Protein AF-A0A3B0ZMU3-F1 (afdb_monomer_lite)

pLDDT: mean 82.98, std 15.84, range [45.34, 98.5]

Secondary structure (DSSP, 8-state):
------------------------PPPP-HHHHHHHHHHHHHHHHHHHHHTT--PPPP--PPPS---HHHHHHHHHHHHHHHHHHIIIII---PPPPPPPPSSPPPHHHHHHHHHHHHHHHHTT-SS--------GGG--S---HHHHHHHHHHHHHHHHHHHT--S--HHHHHHHHHHHHHHHHHHHHHTT-----PPPP--TT--THHHHHHHHHHHHHHHHT--

Structure (mmCIF, N/CA/C/O backbone):
data_AF-A0A3B0ZMU3-F1
#
_entry.id   AF-A0A3B0ZMU3-F1
#
loop_
_atom_site.group_PDB
_atom_site.id
_atom_site.type_symbol
_atom_site.label_atom_id
_atom_site.label_alt_id
_atom_site.label_comp_id
_atom_site.label_asym_id
_atom_site.label_entity_id
_atom_site.label_seq_id
_atom_site.pdbx_PDB_ins_code
_atom_site.Cartn_x
_atom_site.Cartn_y
_atom_site.Cartn_z
_atom_site.occupancy
_atom_site.B_iso_or_equiv
_atom_site.auth_seq_id
_atom_site.auth_comp_id
_atom_site.auth_asym_id
_atom_site.auth_atom_id
_atom_site.pdbx_PDB_model_num
ATOM 1 N N . MET A 1 1 ? -68.776 -18.019 -34.889 1.00 45.34 1 MET A N 1
ATOM 2 C CA . MET A 1 1 ? -68.058 -16.864 -35.476 1.00 45.34 1 MET A CA 1
ATOM 3 C C . MET A 1 1 ? -67.048 -16.386 -34.436 1.00 45.34 1 MET A C 1
ATOM 5 O O . MET A 1 1 ? -67.470 -15.885 -33.412 1.00 45.34 1 MET A O 1
ATOM 9 N N . ARG A 1 2 ? -65.800 -16.877 -34.444 1.00 52.00 2 ARG A N 1
ATOM 10 C CA . ARG A 1 2 ? -64.627 -16.331 -35.166 1.00 52.00 2 ARG A CA 1
ATOM 11 C C . ARG A 1 2 ? -64.372 -14.850 -34.850 1.00 52.00 2 ARG A C 1
ATOM 13 O O . ARG A 1 2 ? -64.915 -14.021 -35.555 1.00 52.00 2 ARG A O 1
ATOM 20 N N . TYR A 1 3 ? -63.485 -14.563 -33.892 1.00 55.16 3 TYR A N 1
ATOM 21 C CA . TYR A 1 3 ? -62.467 -13.514 -34.042 1.00 55.16 3 TYR A CA 1
ATOM 22 C C . TYR A 1 3 ? -61.157 -13.961 -33.384 1.00 55.16 3 TYR A C 1
ATOM 24 O O . TYR A 1 3 ? -61.086 -14.274 -32.201 1.00 55.16 3 TYR A O 1
ATOM 32 N N . MET A 1 4 ? -60.153 -14.061 -34.248 1.00 49.84 4 MET A N 1
ATOM 33 C CA . MET A 1 4 ? -58.800 -14.560 -34.055 1.00 49.84 4 MET A CA 1
ATOM 34 C C . MET A 1 4 ? -57.911 -13.315 -33.936 1.00 49.84 4 MET A C 1
ATOM 36 O O . MET A 1 4 ? -57.689 -12.642 -34.939 1.00 49.84 4 MET A O 1
ATOM 40 N N . TYR A 1 5 ? -57.457 -12.955 -32.733 1.00 56.78 5 TYR A N 1
ATOM 41 C CA . TYR A 1 5 ? -56.493 -11.862 -32.557 1.00 56.78 5 TYR A CA 1
ATOM 42 C C . TYR A 1 5 ? -55.077 -12.430 -32.667 1.00 56.78 5 TYR A C 1
ATOM 44 O O . TYR A 1 5 ? -54.498 -12.929 -31.705 1.00 56.78 5 TYR A O 1
ATOM 52 N N . VAL A 1 6 ? -54.544 -12.385 -33.886 1.00 53.19 6 VAL A N 1
ATOM 53 C CA . VAL A 1 6 ? -53.135 -12.639 -34.193 1.00 53.19 6 VAL A CA 1
ATOM 54 C C . VAL A 1 6 ? -52.362 -11.377 -33.809 1.00 53.19 6 VAL A C 1
ATOM 56 O O . VAL A 1 6 ? -52.344 -10.396 -34.547 1.00 53.19 6 VAL A O 1
ATOM 59 N N . PHE A 1 7 ? -51.787 -11.372 -32.607 1.00 57.25 7 PHE A N 1
ATOM 60 C CA . PHE A 1 7 ? -50.925 -10.295 -32.126 1.00 57.25 7 PHE A CA 1
ATOM 61 C C . PHE A 1 7 ? -49.498 -10.549 -32.627 1.00 57.25 7 PHE A C 1
ATOM 63 O O . PHE A 1 7 ? -48.698 -11.237 -31.994 1.00 57.25 7 PHE A O 1
ATOM 70 N N . THR A 1 8 ? -49.209 -10.058 -33.829 1.00 58.84 8 THR A N 1
ATOM 71 C CA . THR A 1 8 ? -47.903 -10.165 -34.484 1.00 58.84 8 THR A CA 1
ATOM 72 C C . THR A 1 8 ? -46.889 -9.272 -33.760 1.00 58.84 8 THR A C 1
ATOM 74 O O . THR A 1 8 ? -46.849 -8.061 -33.968 1.00 58.84 8 THR A O 1
ATOM 77 N N . VAL A 1 9 ? -46.072 -9.859 -32.882 1.00 64.00 9 VAL A N 1
ATOM 78 C CA . VAL A 1 9 ? -44.965 -9.174 -32.196 1.00 64.00 9 VAL A CA 1
ATOM 79 C C . VAL A 1 9 ? -43.806 -8.992 -33.182 1.00 64.00 9 VAL A C 1
ATOM 81 O O . VAL A 1 9 ? -43.012 -9.900 -33.413 1.00 64.00 9 VAL A O 1
ATOM 84 N N . TYR A 1 10 ? -43.711 -7.803 -33.773 1.00 52.81 10 TYR A N 1
ATOM 85 C CA . TYR A 1 10 ? -42.541 -7.348 -34.527 1.00 52.81 10 TYR A CA 1
ATOM 86 C C . TYR A 1 10 ? -41.397 -7.046 -33.540 1.00 52.81 10 TYR A C 1
ATOM 88 O O . TYR A 1 10 ? -41.303 -5.946 -32.996 1.00 52.81 10 TYR A O 1
ATOM 96 N N . ILE A 1 11 ? -40.522 -8.022 -33.273 1.00 62.78 11 ILE A N 1
ATOM 97 C CA . ILE A 1 11 ? -39.251 -7.767 -32.580 1.00 62.78 11 ILE A CA 1
ATOM 98 C C . ILE A 1 11 ? -38.297 -7.126 -33.592 1.00 62.78 11 ILE A C 1
ATOM 100 O O . ILE A 1 11 ? -37.668 -7.805 -34.401 1.00 62.78 11 ILE A O 1
ATOM 104 N N . LEU A 1 12 ? -38.212 -5.795 -33.552 1.00 52.44 12 LEU A N 1
ATOM 105 C CA . LEU A 1 12 ? -37.149 -5.015 -34.183 1.00 52.44 12 LEU A CA 1
ATOM 106 C C . LEU A 1 12 ? -35.803 -5.436 -33.576 1.00 52.44 12 LEU A C 1
ATOM 108 O O . LEU A 1 12 ? -35.397 -4.957 -32.520 1.00 52.44 12 LEU A O 1
ATOM 112 N N . PHE A 1 13 ? -35.113 -6.346 -34.261 1.00 52.03 13 PHE A N 1
ATOM 113 C CA . PHE A 1 13 ? -33.695 -6.632 -34.069 1.00 52.03 13 PHE A CA 1
ATOM 114 C C . PHE A 1 13 ? -32.898 -5.414 -34.564 1.00 52.03 13 PHE A C 1
ATOM 116 O O . PHE A 1 13 ? -32.410 -5.373 -35.691 1.00 52.03 13 PHE A O 1
ATOM 123 N N . SER A 1 14 ? -32.807 -4.369 -33.740 1.00 55.12 14 SER A N 1
ATOM 124 C CA . SER A 1 14 ? -31.833 -3.306 -33.957 1.00 55.12 14 SER A CA 1
ATOM 125 C C . SER A 1 14 ? -30.449 -3.891 -33.687 1.00 55.12 14 SER A C 1
ATOM 127 O O . SER A 1 14 ? -30.060 -4.170 -32.554 1.00 55.12 14 SER A O 1
ATOM 129 N N . SER A 1 15 ? -29.700 -4.124 -34.760 1.00 54.62 15 SER A N 1
ATOM 130 C CA . SER A 1 15 ? -28.276 -4.424 -34.718 1.00 54.62 15 SER A CA 1
ATOM 131 C C . SER A 1 15 ? -27.550 -3.247 -34.066 1.00 54.62 15 SER A C 1
ATOM 133 O O . SER A 1 15 ? -27.177 -2.281 -34.735 1.00 54.62 15 SER A O 1
ATOM 135 N N . VAL A 1 16 ? -27.383 -3.299 -32.743 1.00 61.38 16 VAL A N 1
ATOM 136 C CA . VAL A 1 16 ? -26.492 -2.404 -32.008 1.00 61.38 16 VAL A CA 1
ATOM 137 C C . VAL A 1 16 ? -25.075 -2.776 -32.425 1.00 61.38 16 VAL A C 1
ATOM 139 O O . VAL A 1 16 ? -24.413 -3.598 -31.791 1.00 61.38 16 VAL A O 1
ATOM 142 N N . SER A 1 17 ? -24.621 -2.187 -33.530 1.00 56.03 17 SER A N 1
ATOM 143 C CA . SER A 1 17 ? -23.217 -2.130 -33.913 1.00 56.03 17 SER A CA 1
ATOM 144 C C . SER A 1 17 ? -22.485 -1.357 -32.825 1.00 56.03 17 SER A C 1
ATOM 146 O O . SER A 1 17 ? -22.301 -0.146 -32.907 1.00 56.03 17 SER A O 1
ATOM 148 N N . SER A 1 18 ? -22.131 -2.065 -31.753 1.00 60.41 18 SER A N 1
ATOM 149 C CA . SER A 1 18 ? -21.238 -1.586 -30.711 1.00 60.41 18 SER A CA 1
ATOM 150 C C . SER A 1 18 ? -19.870 -1.444 -31.355 1.00 60.41 18 SER A C 1
ATOM 152 O O . SER A 1 18 ? -19.078 -2.385 -31.378 1.00 60.41 18 SER A O 1
ATOM 154 N N . SER A 1 19 ? -19.612 -0.284 -31.951 1.00 56.72 19 SER A N 1
ATOM 155 C CA . SER A 1 19 ? -18.278 0.118 -32.358 1.00 56.72 19 SER A CA 1
ATOM 156 C C . SER A 1 19 ? -17.411 0.063 -31.106 1.00 56.72 19 SER A C 1
ATOM 158 O O . SER A 1 19 ? -17.512 0.906 -30.214 1.00 56.72 19 SER A O 1
ATOM 160 N N . LEU A 1 20 ? -16.599 -0.992 -31.020 1.00 55.94 20 LEU A N 1
ATOM 161 C CA . LEU A 1 20 ? -15.547 -1.173 -30.032 1.00 55.94 20 LEU A CA 1
ATOM 162 C C . LEU A 1 20 ? -14.511 -0.070 -30.261 1.00 55.94 20 LEU A C 1
ATOM 164 O O . LEU A 1 20 ? -13.463 -0.286 -30.864 1.00 55.94 20 LEU A O 1
ATOM 168 N N . LEU A 1 21 ? -14.821 1.141 -29.803 1.00 60.62 21 LEU A N 1
ATOM 169 C CA . LEU A 1 21 ? -13.828 2.168 -29.561 1.00 60.62 21 LEU A CA 1
ATOM 170 C C . LEU A 1 21 ? -12.919 1.594 -28.481 1.00 60.62 21 LEU A C 1
ATOM 172 O O . LEU A 1 21 ? -13.233 1.643 -27.291 1.00 60.62 21 LEU A O 1
ATOM 176 N N . ALA A 1 22 ? -11.818 0.982 -28.909 1.00 57.50 22 ALA A N 1
ATOM 177 C CA . ALA A 1 22 ? -10.722 0.639 -28.030 1.00 57.50 22 ALA A CA 1
ATOM 178 C C . ALA A 1 22 ? -10.283 1.948 -27.372 1.00 57.50 22 ALA A C 1
ATOM 180 O O . ALA A 1 22 ? -9.636 2.788 -27.996 1.00 57.50 22 ALA A O 1
ATOM 181 N N . ALA A 1 23 ? -10.734 2.168 -26.138 1.00 62.12 23 ALA A N 1
ATOM 182 C CA . ALA A 1 23 ? -10.399 3.352 -25.378 1.00 62.12 23 ALA A CA 1
ATOM 183 C C . ALA A 1 23 ? -8.885 3.339 -25.168 1.00 62.12 23 ALA A C 1
ATOM 185 O O . ALA A 1 23 ? -8.373 2.615 -24.313 1.00 62.12 23 ALA A O 1
ATOM 186 N N . VAL A 1 24 ? -8.165 4.114 -25.979 1.00 69.06 24 VAL A N 1
ATOM 187 C CA . VAL A 1 24 ? -6.737 4.347 -25.797 1.00 69.06 24 VAL A CA 1
ATOM 188 C C . VAL A 1 24 ? -6.598 5.101 -24.483 1.00 69.06 24 VAL A C 1
ATOM 190 O O . VAL A 1 24 ? -6.809 6.311 -24.396 1.00 69.06 24 VAL A O 1
ATOM 193 N N . THR A 1 25 ? -6.321 4.368 -23.409 1.00 78.38 25 THR A N 1
ATOM 194 C CA . THR A 1 25 ? -6.080 4.981 -22.111 1.00 78.38 25 THR A CA 1
ATOM 195 C C . THR A 1 25 ? -4.741 5.694 -22.183 1.00 78.38 25 THR A C 1
ATOM 197 O O . THR A 1 25 ? -3.717 5.038 -22.360 1.00 78.38 25 THR A O 1
ATOM 200 N N . ALA A 1 26 ? -4.752 7.021 -22.037 1.00 89.19 26 ALA A N 1
ATOM 201 C CA . ALA A 1 26 ? -3.533 7.822 -22.007 1.00 89.19 26 ALA A CA 1
ATOM 202 C C . ALA A 1 26 ? -2.513 7.223 -21.027 1.00 89.19 26 ALA A C 1
ATOM 204 O O . ALA A 1 26 ? -2.853 6.970 -19.859 1.00 89.19 26 ALA A O 1
ATOM 205 N N . GLU A 1 27 ? -1.289 7.009 -21.516 1.00 94.62 27 GLU A N 1
ATOM 206 C CA . GLU A 1 27 ? -0.202 6.441 -20.727 1.00 94.62 27 GLU A CA 1
ATOM 207 C C . GLU A 1 27 ? 0.043 7.271 -19.468 1.00 94.62 27 GLU A C 1
ATOM 209 O O . GLU A 1 27 ? 0.090 8.503 -19.487 1.00 94.62 27 GLU A O 1
ATOM 214 N N . LYS A 1 28 ? 0.157 6.577 -18.338 1.00 95.69 28 LYS A N 1
ATOM 215 C CA . LYS A 1 28 ? 0.430 7.173 -17.039 1.00 95.69 28 LYS A CA 1
ATOM 216 C C . LYS A 1 28 ? 1.923 7.342 -16.858 1.00 95.69 28 LYS A C 1
ATOM 218 O O . LYS A 1 28 ? 2.724 6.471 -17.178 1.00 95.69 28 LYS A O 1
ATOM 223 N N . THR A 1 29 ? 2.268 8.460 -16.251 1.00 96.00 29 THR A N 1
ATOM 224 C CA . THR A 1 29 ? 3.621 8.849 -15.879 1.00 96.00 29 THR A CA 1
ATOM 225 C C . THR A 1 29 ? 3.807 8.721 -14.364 1.00 96.00 29 THR A C 1
ATOM 227 O O . THR A 1 29 ? 2.825 8.668 -13.615 1.00 96.00 29 THR A O 1
ATOM 230 N N . PRO A 1 30 ? 5.047 8.729 -13.847 1.00 96.94 30 PRO A N 1
ATOM 231 C CA . PRO A 1 30 ? 5.278 8.798 -12.405 1.00 96.94 30 PRO A CA 1
ATOM 232 C C . PRO A 1 30 ? 4.642 10.033 -11.742 1.00 96.94 30 PRO A C 1
ATOM 234 O O . PRO A 1 30 ? 4.254 9.959 -10.580 1.00 96.94 30 PRO A O 1
ATOM 237 N N . ASN A 1 31 ? 4.462 11.136 -12.480 1.00 95.94 31 ASN A N 1
ATOM 238 C CA . ASN A 1 31 ? 3.713 12.311 -12.020 1.00 95.94 31 ASN A CA 1
ATOM 239 C C . ASN A 1 31 ? 2.244 11.990 -11.716 1.00 95.94 31 ASN A C 1
ATOM 241 O O . ASN A 1 31 ? 1.721 12.426 -10.690 1.00 95.94 31 ASN A O 1
ATOM 245 N N . ASP A 1 32 ? 1.588 11.204 -12.573 1.00 95.44 32 ASP A N 1
ATOM 246 C CA . ASP A 1 32 ? 0.203 10.764 -12.362 1.00 95.44 32 ASP A CA 1
ATOM 247 C C . ASP A 1 32 ? 0.075 9.904 -11.112 1.00 95.44 32 ASP A C 1
ATOM 249 O O . ASP A 1 32 ? -0.823 10.103 -10.295 1.00 95.44 32 ASP A O 1
ATOM 253 N N . VAL A 1 33 ? 1.002 8.959 -10.952 1.00 96.88 33 VAL A N 1
ATOM 254 C CA . VAL A 1 33 ? 1.031 8.086 -9.778 1.00 96.88 33 VAL A CA 1
ATOM 255 C C . VAL A 1 33 ? 1.284 8.911 -8.519 1.00 96.88 33 VAL A C 1
ATOM 257 O O . VAL A 1 33 ? 0.573 8.748 -7.533 1.00 96.88 33 VAL A O 1
ATOM 260 N N . TYR A 1 34 ? 2.249 9.833 -8.552 1.00 97.19 34 TYR A N 1
ATOM 261 C CA . TYR A 1 34 ? 2.551 10.711 -7.425 1.00 97.19 34 TYR A CA 1
ATOM 262 C C . TYR A 1 34 ? 1.337 11.553 -7.017 1.00 97.19 34 TYR A C 1
ATOM 264 O O . TYR A 1 34 ? 1.048 11.673 -5.828 1.00 97.19 34 TYR A O 1
ATOM 272 N N . PHE A 1 35 ? 0.599 12.100 -7.988 1.00 95.44 35 PHE A N 1
ATOM 273 C CA . PHE A 1 35 ? -0.642 12.831 -7.731 1.00 95.44 35 PHE A CA 1
ATOM 274 C C . PHE A 1 35 ? -1.672 11.965 -6.997 1.00 95.44 35 PHE A C 1
ATOM 276 O O . PHE A 1 35 ? -2.214 12.391 -5.978 1.00 95.44 35 PHE A O 1
ATOM 283 N N . GLU A 1 36 ? -1.898 10.733 -7.456 1.00 95.94 36 GLU A N 1
ATOM 284 C CA . GLU A 1 36 ? -2.814 9.806 -6.783 1.00 95.94 36 GLU A CA 1
ATOM 285 C C . GLU A 1 36 ? -2.351 9.450 -5.363 1.00 95.94 36 GLU A C 1
ATOM 287 O O . GLU A 1 36 ? -3.174 9.390 -4.449 1.00 95.94 36 GLU A O 1
ATOM 292 N N . VAL A 1 37 ? -1.041 9.305 -5.139 1.00 97.12 37 VAL A N 1
ATOM 293 C CA . VAL A 1 37 ? -0.478 9.087 -3.795 1.00 97.12 37 VAL A CA 1
ATOM 294 C C . VAL A 1 37 ? -0.688 10.303 -2.886 1.00 97.12 37 VAL A C 1
ATOM 296 O O . VAL A 1 37 ? -0.956 10.138 -1.699 1.00 97.12 37 VAL A O 1
ATOM 299 N N . GLN A 1 38 ? -0.631 11.531 -3.407 1.00 95.62 38 GLN A N 1
ATOM 300 C CA . GLN A 1 38 ? -0.946 12.724 -2.610 1.00 95.62 38 GLN A CA 1
ATOM 301 C C . GLN A 1 38 ? -2.422 12.771 -2.201 1.00 95.62 38 GLN A C 1
ATOM 303 O O . GLN A 1 38 ? -2.731 13.120 -1.062 1.00 95.62 38 GLN A O 1
ATOM 308 N N . LEU A 1 39 ? -3.332 12.377 -3.097 1.00 94.31 39 LEU A N 1
ATOM 309 C CA . LEU A 1 39 ? -4.754 12.267 -2.763 1.00 94.31 39 LEU A CA 1
ATOM 310 C C . LEU A 1 39 ? -4.999 11.179 -1.714 1.00 94.31 39 LEU A C 1
ATOM 312 O O . LEU A 1 39 ? -5.736 11.406 -0.759 1.00 94.31 39 LEU A O 1
ATOM 316 N N . LEU A 1 40 ? -4.320 10.039 -1.841 1.00 95.81 40 LEU A N 1
ATOM 317 C CA . LEU A 1 40 ? -4.318 8.993 -0.824 1.00 95.81 40 LEU A CA 1
ATOM 318 C C . LEU A 1 40 ? -3.820 9.506 0.539 1.00 95.81 40 LEU A C 1
ATOM 320 O O . LEU A 1 40 ? -4.440 9.233 1.565 1.00 95.81 40 LEU A O 1
ATOM 324 N N . ALA A 1 41 ? -2.724 10.267 0.563 1.00 96.44 41 ALA A N 1
ATOM 325 C CA . ALA A 1 41 ? -2.186 10.850 1.789 1.00 96.44 41 ALA A CA 1
ATOM 326 C C . ALA A 1 41 ? -3.182 11.816 2.451 1.00 96.44 41 ALA A C 1
ATOM 328 O O . ALA A 1 41 ? -3.308 11.839 3.675 1.00 96.44 41 ALA A O 1
ATOM 329 N N . ASP A 1 42 ? -3.921 12.597 1.663 1.00 94.38 42 ASP A N 1
ATOM 330 C CA . ASP A 1 42 ? -4.972 13.474 2.180 1.00 94.38 42 ASP A CA 1
ATOM 331 C C . ASP A 1 42 ? -6.150 12.699 2.778 1.00 94.38 42 ASP A C 1
ATOM 333 O O . ASP A 1 42 ? -6.616 13.053 3.867 1.00 94.38 42 ASP A O 1
ATOM 337 N N . ASP A 1 43 ? -6.592 11.628 2.115 1.00 94.25 43 ASP A N 1
ATOM 338 C CA . ASP A 1 43 ? -7.635 10.735 2.629 1.00 94.25 43 ASP A CA 1
ATOM 339 C C . ASP A 1 43 ? -7.188 10.093 3.956 1.00 94.25 43 ASP A C 1
ATOM 341 O O . ASP A 1 43 ? -7.944 10.070 4.931 1.00 94.25 43 ASP A O 1
ATOM 345 N N . LEU A 1 44 ? -5.919 9.681 4.059 1.00 95.50 44 LEU A N 1
ATOM 346 C CA . LEU A 1 44 ? -5.360 9.146 5.301 1.00 95.50 44 LEU A CA 1
ATOM 347 C C . LEU A 1 44 ? -5.266 10.203 6.406 1.00 95.50 44 LEU A C 1
ATOM 349 O O . LEU A 1 44 ? -5.576 9.922 7.563 1.00 95.50 44 LEU A O 1
ATOM 353 N N . ARG A 1 45 ? -4.886 11.445 6.085 1.00 95.25 45 ARG A N 1
ATOM 354 C CA . ARG A 1 45 ? -4.917 12.554 7.057 1.00 95.25 45 ARG A CA 1
ATOM 355 C C . ARG A 1 45 ? -6.333 12.799 7.565 1.00 95.25 45 ARG A C 1
ATOM 357 O O . ARG A 1 45 ? -6.508 13.092 8.747 1.00 95.25 45 ARG A O 1
ATOM 364 N N . ALA A 1 46 ? -7.342 12.687 6.702 1.00 93.50 46 ALA A N 1
ATOM 365 C CA . ALA A 1 46 ? -8.735 12.787 7.119 1.00 93.50 46 ALA A CA 1
ATOM 366 C C . ALA A 1 46 ? -9.112 11.648 8.079 1.00 93.50 46 ALA A C 1
ATOM 368 O O . ALA A 1 46 ? -9.697 11.924 9.129 1.00 93.50 46 ALA A O 1
ATOM 369 N N . LEU A 1 47 ? -8.705 10.410 7.781 1.00 93.12 47 LEU A N 1
ATOM 370 C CA . LEU A 1 47 ? -8.914 9.259 8.662 1.00 93.12 47 LEU A CA 1
ATOM 371 C C . LEU A 1 47 ? -8.216 9.444 10.021 1.00 93.12 47 LEU A C 1
ATOM 373 O O . LEU A 1 47 ? -8.831 9.239 11.066 1.00 93.12 47 LEU A O 1
ATOM 377 N N . ARG A 1 48 ? -6.963 9.914 10.038 1.00 94.12 48 ARG A N 1
ATOM 378 C CA . ARG A 1 48 ? -6.217 10.225 11.273 1.00 94.12 48 ARG A CA 1
ATOM 379 C C . ARG A 1 48 ? -6.944 11.250 12.137 1.00 94.12 48 ARG A C 1
ATOM 381 O O . ARG A 1 48 ? -7.071 11.057 13.342 1.00 94.12 48 ARG A O 1
ATOM 388 N N . ARG A 1 49 ? -7.487 12.312 11.529 1.00 93.31 49 ARG A N 1
ATOM 389 C CA . ARG A 1 49 ? -8.289 13.319 12.247 1.00 93.31 49 ARG A CA 1
ATOM 390 C C . ARG A 1 49 ? -9.573 12.726 12.831 1.00 93.31 49 ARG A C 1
ATOM 392 O O . ARG A 1 49 ? -9.897 13.048 13.970 1.00 93.31 49 ARG A O 1
ATOM 399 N N . GLN A 1 50 ? -10.278 11.865 12.089 1.00 91.88 50 GLN A N 1
ATOM 400 C CA . GLN A 1 50 ? -11.471 11.162 12.592 1.00 91.88 50 GLN A CA 1
ATOM 401 C C . GLN A 1 50 ? -11.139 10.305 13.822 1.00 91.88 50 GLN A C 1
ATOM 403 O O . GLN A 1 50 ? -11.897 10.301 14.788 1.00 91.88 50 GLN A O 1
ATOM 408 N N . ASN A 1 51 ? -9.962 9.676 13.824 1.00 90.56 51 ASN A N 1
ATOM 409 C CA . ASN A 1 51 ? -9.450 8.863 14.929 1.00 90.56 51 ASN A CA 1
ATOM 410 C C . ASN A 1 51 ? -8.682 9.667 16.000 1.00 90.56 51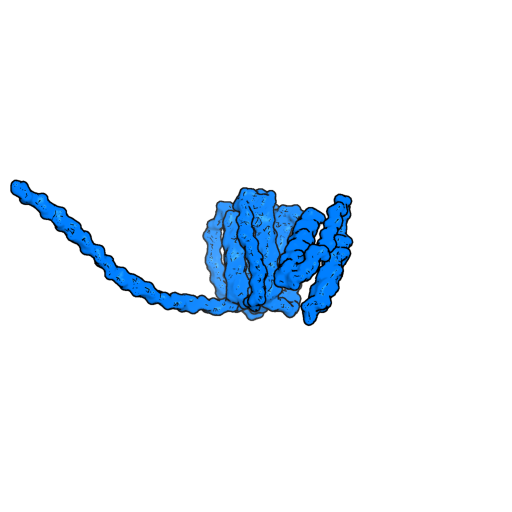 ASN A C 1
ATOM 412 O O . ASN A 1 51 ? -8.050 9.081 16.873 1.00 90.56 51 ASN A O 1
ATOM 416 N N . LYS A 1 52 ? -8.724 11.010 15.960 1.00 93.94 52 LYS A N 1
ATOM 417 C CA . LYS A 1 52 ? -8.055 11.914 16.922 1.00 93.94 52 LYS A CA 1
ATOM 418 C C . LYS A 1 52 ? -6.532 11.714 17.035 1.00 93.94 52 LYS A C 1
ATOM 420 O O . LYS A 1 52 ? -5.936 12.038 18.060 1.00 93.94 52 LYS A O 1
ATOM 425 N N . ILE A 1 53 ? -5.889 11.245 15.970 1.00 93.50 53 ILE A N 1
ATOM 426 C CA . ILE A 1 53 ? -4.444 10.998 15.923 1.00 93.50 53 ILE A CA 1
ATOM 427 C C . ILE A 1 53 ? -3.712 12.301 15.618 1.00 93.50 53 ILE A C 1
ATOM 429 O O . ILE A 1 53 ? -3.963 12.945 14.597 1.00 93.50 53 ILE A O 1
ATOM 433 N N . ARG A 1 54 ? -2.811 12.691 16.525 1.00 94.81 54 ARG A N 1
ATOM 434 C CA . ARG A 1 54 ? -2.089 13.975 16.495 1.00 94.81 54 ARG A CA 1
ATOM 435 C C . ARG A 1 54 ? -0.603 13.851 16.171 1.00 94.81 54 ARG A C 1
ATOM 437 O O . ARG A 1 54 ? 0.074 14.873 16.121 1.00 94.81 54 ARG A O 1
ATOM 444 N N . THR A 1 55 ? -0.093 12.638 15.962 1.00 93.81 55 THR A N 1
ATOM 445 C CA . THR A 1 55 ? 1.304 12.449 15.561 1.00 93.81 55 THR A CA 1
ATOM 446 C C . THR A 1 55 ? 1.580 13.215 14.259 1.00 93.81 55 THR A C 1
ATOM 448 O O . THR A 1 55 ? 0.689 13.310 13.398 1.00 93.81 55 THR A O 1
ATOM 451 N N . PRO A 1 56 ? 2.768 13.827 14.115 1.00 96.00 56 PRO A N 1
ATOM 452 C CA . PRO A 1 56 ? 3.124 14.557 12.905 1.00 96.00 56 PRO A CA 1
ATOM 453 C C . PRO A 1 56 ? 3.180 13.614 11.698 1.00 96.00 56 PRO A C 1
ATOM 455 O O . PRO A 1 56 ? 3.384 12.412 11.839 1.00 96.00 56 PRO A O 1
ATOM 458 N N . TRP A 1 57 ? 2.986 14.159 10.495 1.00 97.25 57 TRP A N 1
ATOM 459 C CA . TRP A 1 57 ? 3.146 13.373 9.272 1.00 97.25 57 TRP A CA 1
ATOM 460 C C . TRP A 1 57 ? 4.630 13.010 9.082 1.00 97.25 57 TRP A C 1
ATOM 462 O O . TRP A 1 57 ? 5.463 13.925 9.126 1.00 97.25 57 TRP A O 1
ATOM 472 N N . PRO A 1 58 ? 4.973 11.728 8.867 1.00 96.75 58 PRO A N 1
ATOM 473 C CA . PRO A 1 58 ? 6.357 11.306 8.685 1.00 96.75 58 PRO A CA 1
ATOM 474 C C . PRO A 1 58 ? 6.946 11.911 7.406 1.00 96.75 58 PRO A C 1
ATOM 476 O O . PRO A 1 58 ? 6.232 12.161 6.438 1.00 96.75 58 PRO A O 1
ATOM 479 N N . ARG A 1 59 ? 8.261 12.150 7.394 1.00 96.94 59 ARG A N 1
ATOM 480 C CA . ARG A 1 59 ? 8.988 12.634 6.213 1.00 96.94 59 ARG A CA 1
ATOM 481 C C . ARG A 1 59 ? 10.103 11.668 5.871 1.00 96.94 59 ARG A C 1
ATOM 483 O O . ARG A 1 59 ? 10.944 11.388 6.722 1.00 96.94 59 ARG A O 1
ATOM 490 N N . ILE A 1 60 ? 10.124 11.194 4.631 1.00 96.88 60 ILE A N 1
ATOM 491 C CA . ILE A 1 60 ? 11.124 10.232 4.164 1.00 96.88 60 ILE A CA 1
ATOM 492 C C . ILE A 1 60 ? 12.077 10.899 3.179 1.00 96.88 60 ILE A C 1
ATOM 494 O O . ILE A 1 60 ? 11.667 11.612 2.261 1.00 96.88 60 ILE A O 1
ATOM 498 N N . LYS A 1 61 ? 13.380 10.664 3.370 1.00 97.56 61 LYS A N 1
ATOM 499 C CA . LYS A 1 61 ? 14.401 11.104 2.418 1.00 97.56 61 LYS A CA 1
ATOM 500 C C . LYS A 1 61 ? 14.213 10.347 1.105 1.00 97.56 61 LYS A C 1
ATOM 502 O O . LYS A 1 61 ? 14.042 9.132 1.093 1.00 97.56 61 LYS A O 1
ATOM 507 N N . ILE A 1 62 ? 14.259 11.071 -0.008 1.00 97.75 62 ILE A N 1
ATOM 508 C CA . ILE A 1 62 ? 14.170 10.464 -1.335 1.00 97.75 62 ILE A CA 1
ATOM 509 C C . ILE A 1 62 ? 15.488 9.744 -1.628 1.00 97.75 62 ILE A C 1
ATOM 511 O O . ILE A 1 62 ? 16.554 10.358 -1.625 1.00 97.75 62 ILE A O 1
ATOM 515 N N . GLU A 1 63 ? 15.395 8.450 -1.903 1.00 96.56 63 GLU A N 1
ATOM 516 C CA . GLU A 1 63 ? 16.518 7.605 -2.309 1.00 96.56 63 GLU A CA 1
ATOM 517 C C . GLU A 1 63 ? 16.511 7.403 -3.825 1.00 96.56 63 GLU A C 1
ATOM 519 O O . GLU A 1 63 ? 15.450 7.346 -4.449 1.00 96.56 63 GLU A O 1
ATOM 524 N N . SER A 1 64 ? 17.693 7.300 -4.428 1.00 96.81 64 SER A N 1
ATOM 525 C CA . SER A 1 64 ? 17.852 7.013 -5.855 1.00 96.81 64 SER A CA 1
ATOM 526 C C . SER A 1 64 ? 17.666 5.520 -6.169 1.00 96.81 64 SER A C 1
ATOM 528 O O . SER A 1 64 ? 17.579 4.683 -5.275 1.00 96.81 64 SER A O 1
ATOM 530 N N . GLY A 1 65 ? 17.572 5.182 -7.461 1.00 96.62 65 GLY A N 1
ATOM 531 C CA . GLY A 1 65 ? 17.524 3.789 -7.927 1.00 96.62 65 GLY A CA 1
ATOM 532 C C . GLY A 1 65 ? 16.178 3.076 -7.758 1.00 96.62 65 GLY A C 1
ATOM 533 O O . GLY A 1 65 ? 16.102 1.863 -7.934 1.00 96.62 65 GLY A O 1
ATOM 534 N N . ARG A 1 66 ? 15.090 3.782 -7.424 1.00 97.56 66 ARG A N 1
ATOM 535 C CA . ARG A 1 66 ? 13.758 3.170 -7.353 1.00 97.56 66 ARG A CA 1
ATOM 536 C C . ARG A 1 66 ? 13.129 3.110 -8.736 1.00 97.56 66 ARG A C 1
ATOM 538 O O . ARG A 1 66 ? 12.887 4.119 -9.388 1.00 97.56 66 ARG A O 1
ATOM 545 N N . GLU A 1 67 ? 12.788 1.900 -9.135 1.00 97.50 67 GLU A N 1
ATOM 546 C CA . GLU A 1 67 ? 12.029 1.588 -10.352 1.00 97.50 67 GLU A CA 1
ATOM 547 C C . GLU A 1 67 ? 10.531 1.366 -10.066 1.00 97.50 67 GLU A C 1
ATOM 549 O O . GLU A 1 67 ? 10.162 1.107 -8.914 1.00 97.50 67 GLU A O 1
ATOM 554 N N . PRO A 1 68 ? 9.643 1.383 -11.085 1.00 98.00 68 PRO A N 1
ATOM 555 C CA . PRO A 1 68 ? 8.212 1.114 -10.902 1.00 98.00 68 PRO A CA 1
ATOM 556 C C . PRO A 1 68 ? 7.907 -0.203 -10.175 1.00 98.00 68 PRO A C 1
ATOM 558 O O . PRO A 1 68 ? 6.941 -0.273 -9.416 1.00 98.00 68 PRO A O 1
ATOM 561 N N . ARG A 1 69 ? 8.752 -1.228 -10.352 1.00 97.44 69 ARG A N 1
ATOM 562 C CA . ARG A 1 69 ? 8.664 -2.514 -9.645 1.00 97.44 69 ARG A CA 1
ATOM 563 C C . ARG A 1 69 ? 8.717 -2.347 -8.120 1.00 97.44 69 ARG A C 1
ATOM 565 O O . ARG A 1 69 ? 7.872 -2.898 -7.417 1.00 97.44 69 ARG A O 1
ATOM 572 N N . HIS A 1 70 ? 9.642 -1.526 -7.624 1.00 97.50 70 HIS A N 1
ATOM 573 C CA . HIS A 1 70 ? 9.781 -1.211 -6.198 1.00 97.50 70 HIS A CA 1
ATOM 574 C C . HIS A 1 70 ? 8.583 -0.419 -5.674 1.00 97.50 70 HIS A C 1
ATOM 576 O O . HIS A 1 70 ? 8.072 -0.690 -4.589 1.00 97.50 70 HIS A O 1
ATOM 582 N N . VAL A 1 71 ? 8.106 0.547 -6.466 1.00 98.12 71 VAL A N 1
ATOM 583 C CA . VAL A 1 71 ? 6.908 1.325 -6.128 1.00 98.12 71 VAL A CA 1
ATOM 584 C C . VAL A 1 71 ? 5.705 0.395 -5.992 1.00 98.12 71 VAL A C 1
ATOM 586 O O . VAL A 1 71 ? 4.987 0.468 -5.004 1.00 98.12 71 VAL A O 1
ATOM 589 N N . PHE A 1 72 ? 5.511 -0.524 -6.939 1.00 97.75 72 PHE A N 1
ATOM 590 C CA . PHE A 1 72 ? 4.421 -1.496 -6.900 1.00 97.75 72 PHE A CA 1
ATOM 591 C C . PHE A 1 72 ? 4.481 -2.398 -5.670 1.00 97.75 72 PHE A C 1
ATOM 593 O O . PHE A 1 72 ? 3.458 -2.590 -5.019 1.00 97.75 72 PHE A O 1
ATOM 600 N N . GLN A 1 73 ? 5.667 -2.899 -5.313 1.00 96.19 73 GLN A N 1
ATOM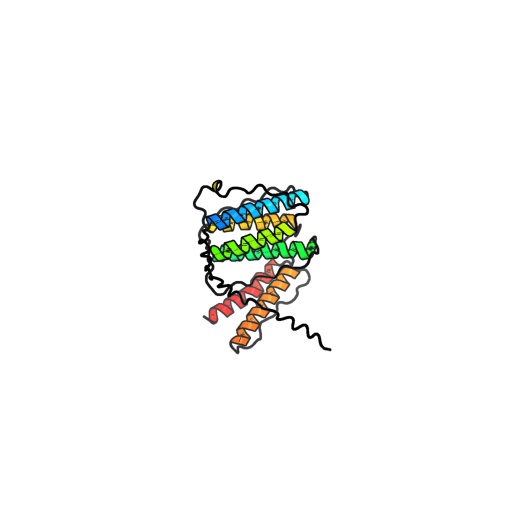 601 C CA . GLN A 1 73 ? 5.855 -3.667 -4.083 1.00 96.19 73 GLN A CA 1
ATOM 602 C C . GLN A 1 73 ? 5.425 -2.864 -2.849 1.00 96.19 73 GLN A C 1
ATOM 604 O O . GLN A 1 73 ? 4.649 -3.370 -2.041 1.00 96.19 73 GLN A O 1
ATOM 609 N N . LYS A 1 74 ? 5.846 -1.596 -2.746 1.00 97.50 74 LYS A N 1
ATOM 610 C CA . LYS A 1 74 ? 5.441 -0.721 -1.639 1.00 97.50 74 LYS A CA 1
ATOM 611 C C . LYS A 1 74 ? 3.929 -0.450 -1.640 1.00 97.50 74 LYS A C 1
ATOM 613 O O . LYS A 1 74 ? 3.321 -0.445 -0.580 1.00 97.50 74 LYS A O 1
ATOM 618 N N . VAL A 1 75 ? 3.279 -0.302 -2.799 1.00 97.50 75 VAL A N 1
ATOM 619 C CA . VAL A 1 75 ? 1.805 -0.181 -2.869 1.00 97.50 75 VAL A CA 1
ATOM 620 C C . VAL A 1 75 ? 1.109 -1.431 -2.316 1.00 97.50 75 VAL A C 1
ATOM 622 O O . VAL A 1 75 ? 0.104 -1.306 -1.618 1.00 97.50 75 VAL A O 1
ATOM 625 N N . LEU A 1 76 ? 1.612 -2.633 -2.618 1.00 95.75 76 LEU A N 1
ATOM 626 C CA . LEU A 1 76 ? 1.041 -3.877 -2.087 1.00 95.75 76 LEU A CA 1
ATOM 627 C C . LEU A 1 76 ? 1.194 -3.987 -0.567 1.00 95.75 76 LEU A C 1
ATOM 629 O O . LEU A 1 76 ? 0.287 -4.486 0.095 1.00 95.75 76 LEU A O 1
ATOM 633 N N . GLU A 1 77 ? 2.308 -3.501 -0.024 1.00 94.12 77 GLU A N 1
ATOM 634 C CA . GLU A 1 77 ? 2.539 -3.402 1.419 1.00 94.12 77 GLU A CA 1
ATOM 635 C C . GLU A 1 77 ? 1.494 -2.495 2.081 1.00 94.12 77 GLU A C 1
ATOM 637 O O . GLU A 1 77 ? 0.764 -2.956 2.957 1.00 94.12 77 GLU A O 1
ATOM 642 N N . VAL A 1 78 ? 1.307 -1.275 1.561 1.00 95.94 78 VAL A N 1
ATOM 643 C CA . VAL A 1 78 ? 0.278 -0.336 2.047 1.00 95.94 78 VAL A CA 1
ATOM 644 C C . VAL A 1 78 ? -1.131 -0.938 1.944 1.00 95.94 78 VAL A C 1
ATOM 646 O O . VAL A 1 78 ? -1.959 -0.781 2.840 1.00 95.94 78 VAL A O 1
ATOM 649 N N . LEU A 1 79 ? -1.430 -1.673 0.867 1.00 95.62 79 LEU A N 1
ATOM 650 C CA . LEU A 1 79 ? -2.714 -2.366 0.728 1.00 95.62 79 LEU A CA 1
ATOM 651 C C . LEU A 1 79 ? -2.899 -3.442 1.810 1.00 95.62 79 LEU A C 1
ATOM 653 O O . LEU A 1 79 ? -4.003 -3.607 2.331 1.00 95.62 79 LEU A O 1
ATOM 657 N N . GLY A 1 80 ? -1.828 -4.163 2.146 1.00 92.69 80 GLY A N 1
ATOM 658 C CA . GLY A 1 80 ? -1.802 -5.133 3.237 1.00 92.69 80 GLY A CA 1
ATOM 659 C C . GLY A 1 80 ? -2.080 -4.488 4.594 1.00 92.69 80 GLY A C 1
ATOM 660 O O . GLY A 1 80 ? -2.894 -5.007 5.353 1.00 92.69 80 GLY A O 1
ATOM 661 N N . GLU A 1 81 ? -1.489 -3.329 4.874 1.00 92.75 81 GLU A N 1
ATOM 662 C CA . GLU A 1 81 ? -1.730 -2.571 6.109 1.00 92.75 81 GLU A CA 1
ATOM 663 C C . GLU A 1 81 ? -3.186 -2.094 6.222 1.00 92.75 81 GLU A C 1
ATOM 665 O O . GLU A 1 81 ? -3.818 -2.261 7.267 1.00 92.75 81 GLU A O 1
ATOM 670 N N . ILE A 1 82 ? -3.764 -1.566 5.136 1.00 94.12 82 ILE A N 1
ATOM 671 C CA . ILE A 1 82 ? -5.184 -1.173 5.098 1.00 94.12 82 ILE A CA 1
ATOM 672 C C . ILE A 1 82 ? -6.087 -2.393 5.303 1.00 94.12 82 ILE A C 1
ATOM 674 O O . ILE A 1 82 ? -7.082 -2.320 6.027 1.00 94.12 82 ILE A O 1
ATOM 678 N N . ASN A 1 83 ? -5.749 -3.533 4.701 1.00 94.12 83 ASN A N 1
ATOM 679 C CA . ASN A 1 83 ? -6.481 -4.774 4.925 1.00 94.12 83 ASN A CA 1
ATOM 680 C C . ASN A 1 83 ? -6.419 -5.202 6.402 1.00 94.12 83 ASN A C 1
ATOM 682 O O . ASN A 1 83 ? -7.446 -5.529 6.997 1.00 94.12 83 ASN A O 1
ATOM 686 N N . SER A 1 84 ? -5.240 -5.130 7.020 1.00 90.38 84 SER A N 1
ATOM 687 C CA . SER A 1 84 ? -5.069 -5.383 8.451 1.00 90.38 84 SER A CA 1
ATOM 688 C C . SER A 1 84 ? -5.903 -4.423 9.301 1.00 90.38 84 SER A C 1
ATOM 690 O O . SER A 1 84 ? -6.549 -4.870 10.245 1.00 90.38 84 SER A O 1
ATOM 692 N N . TYR A 1 85 ? -5.985 -3.134 8.948 1.00 90.81 85 TYR A N 1
ATOM 693 C CA . TYR A 1 85 ? -6.879 -2.187 9.628 1.00 90.81 85 TYR A CA 1
ATOM 694 C C . TYR A 1 85 ? -8.338 -2.643 9.577 1.00 90.81 85 TYR A C 1
ATOM 696 O O . TYR A 1 85 ? -9.028 -2.671 10.599 1.00 90.81 85 TYR A O 1
ATOM 704 N N . ARG A 1 86 ? -8.807 -3.041 8.390 1.00 92.94 86 ARG A N 1
ATOM 705 C CA . ARG A 1 86 ? -10.182 -3.509 8.182 1.00 92.94 86 ARG A CA 1
ATOM 706 C C . ARG A 1 86 ? -10.495 -4.755 8.994 1.00 92.94 86 ARG A C 1
ATOM 708 O O . ARG A 1 86 ? -11.556 -4.823 9.605 1.00 92.94 86 ARG A O 1
ATOM 715 N N . LEU A 1 87 ? -9.584 -5.721 9.025 1.00 91.12 87 LEU A N 1
ATOM 716 C CA . LEU A 1 87 ? -9.780 -6.985 9.734 1.00 91.12 87 LEU A CA 1
ATOM 717 C C . LEU A 1 87 ? -9.643 -6.838 11.254 1.00 91.12 87 LEU A C 1
ATOM 719 O O . LEU A 1 87 ? -10.390 -7.456 12.016 1.00 91.12 87 LEU A O 1
ATOM 723 N N . ASN A 1 88 ? -8.704 -6.015 11.716 1.00 88.19 88 ASN A N 1
ATOM 724 C CA . ASN A 1 88 ? -8.337 -5.972 13.128 1.00 88.19 88 ASN A CA 1
ATOM 725 C C . ASN A 1 88 ? -9.064 -4.874 13.897 1.00 88.19 88 ASN A C 1
ATOM 727 O O . ASN A 1 88 ? -9.434 -5.115 15.044 1.00 88.19 88 ASN A O 1
ATOM 731 N N . ILE A 1 89 ? -9.318 -3.726 13.267 1.00 88.88 89 ILE A N 1
ATOM 732 C CA . ILE A 1 89 ? -9.891 -2.550 13.929 1.00 88.88 89 ILE A CA 1
ATOM 733 C C . ILE A 1 89 ? -11.347 -2.337 13.510 1.00 88.88 89 ILE A C 1
ATOM 735 O O . ILE A 1 89 ? -12.227 -2.329 14.362 1.00 88.88 89 ILE A O 1
ATOM 739 N N . VAL A 1 90 ? -11.623 -2.212 12.206 1.00 91.00 90 VAL A N 1
ATOM 740 C CA . VAL A 1 90 ? -12.962 -1.810 11.717 1.00 91.00 90 VAL A CA 1
ATOM 741 C C . VAL A 1 90 ? -13.954 -2.980 11.644 1.00 91.00 90 VAL A C 1
ATOM 743 O O . VAL A 1 90 ? -15.158 -2.774 11.736 1.00 91.00 90 VAL A O 1
ATOM 746 N N . LYS A 1 91 ? -13.461 -4.216 11.499 1.00 93.06 91 LYS A N 1
ATOM 747 C CA . LYS A 1 91 ? -14.250 -5.458 11.367 1.00 93.06 91 LYS A CA 1
ATOM 748 C C . LYS A 1 91 ? -15.163 -5.507 10.129 1.00 93.06 91 LYS A C 1
ATOM 750 O O . LYS A 1 91 ? -16.242 -6.084 10.174 1.00 93.06 91 LYS A O 1
ATOM 755 N N . THR A 1 92 ? -14.713 -4.964 8.992 1.00 90.25 92 THR A N 1
ATOM 756 C CA . THR A 1 92 ? -15.511 -4.835 7.745 1.00 90.25 92 THR A CA 1
ATOM 757 C C . THR A 1 92 ? -15.139 -5.829 6.638 1.00 90.25 92 THR A C 1
ATOM 759 O O . THR A 1 92 ? -15.339 -5.561 5.451 1.00 90.25 92 THR A O 1
ATOM 762 N N . GLY A 1 93 ? -14.583 -6.986 7.005 1.00 92.94 93 GLY A N 1
ATOM 763 C CA . GLY A 1 93 ? -14.124 -8.003 6.054 1.00 92.94 93 GLY A CA 1
ATOM 764 C C . GLY A 1 93 ? -12.823 -7.629 5.332 1.00 92.94 93 GLY A C 1
ATOM 765 O O . GLY A 1 93 ? -12.382 -6.478 5.350 1.00 92.94 93 GLY A O 1
ATOM 766 N N . GLY A 1 94 ? -12.184 -8.632 4.729 1.00 93.81 94 GLY A N 1
ATOM 767 C CA . GLY A 1 94 ? -10.877 -8.484 4.089 1.00 93.81 94 GLY A CA 1
ATOM 768 C C . GLY A 1 94 ? -10.932 -7.915 2.670 1.00 93.81 94 GLY A C 1
ATOM 769 O O . GLY A 1 94 ? -11.958 -7.954 1.994 1.00 93.81 94 GLY A O 1
ATOM 770 N N . ILE A 1 95 ? -9.787 -7.421 2.207 1.00 94.06 95 ILE A N 1
ATOM 771 C CA . ILE A 1 95 ? -9.521 -6.999 0.832 1.00 94.06 95 ILE A CA 1
ATOM 772 C C . ILE A 1 95 ? -8.878 -8.161 0.074 1.00 94.06 95 ILE A C 1
ATOM 774 O O . ILE A 1 95 ? -7.975 -8.830 0.580 1.00 94.06 95 ILE A O 1
ATOM 778 N N . THR A 1 96 ? -9.279 -8.365 -1.181 1.00 91.88 96 THR A N 1
ATOM 779 C CA . THR A 1 96 ? -8.615 -9.327 -2.068 1.00 91.88 96 THR A CA 1
ATOM 780 C C . THR A 1 96 ? -7.149 -8.957 -2.275 1.00 91.88 96 THR A C 1
ATOM 782 O O . THR A 1 96 ? -6.846 -7.916 -2.874 1.00 91.88 96 THR A O 1
ATOM 785 N N . VAL A 1 97 ? -6.253 -9.843 -1.835 1.00 79.25 97 VAL A N 1
ATOM 786 C CA . VAL A 1 97 ? -4.800 -9.686 -1.956 1.00 79.25 97 VAL A CA 1
ATOM 787 C C . VAL A 1 97 ? -4.382 -9.786 -3.422 1.00 79.25 97 VAL A C 1
ATOM 789 O O . VAL A 1 97 ? -4.653 -10.773 -4.108 1.00 79.25 97 VAL A O 1
ATOM 792 N N . LEU A 1 98 ? -3.710 -8.746 -3.911 1.00 89.00 98 LEU A N 1
ATOM 793 C CA . LEU A 1 98 ? -3.109 -8.739 -5.240 1.00 89.00 98 LEU A CA 1
ATOM 794 C C . LEU A 1 98 ? -1.821 -9.562 -5.228 1.00 89.00 98 LEU A C 1
ATOM 796 O O . LEU A 1 98 ? -0.962 -9.375 -4.371 1.00 89.00 98 LEU A O 1
ATOM 800 N N . ARG A 1 99 ? -1.671 -10.447 -6.216 1.00 88.06 99 ARG A N 1
ATOM 801 C CA . ARG A 1 99 ? -0.416 -11.167 -6.442 1.00 88.06 99 ARG A CA 1
ATOM 802 C C . ARG A 1 99 ? 0.555 -10.295 -7.226 1.00 88.06 99 ARG A C 1
ATOM 804 O O . ARG A 1 99 ? 0.150 -9.534 -8.110 1.00 88.06 99 ARG A O 1
ATOM 811 N N . PHE A 1 100 ? 1.836 -10.444 -6.916 1.00 88.69 100 PHE A N 1
ATOM 812 C CA . PHE A 1 100 ? 2.896 -9.822 -7.690 1.00 88.69 100 PHE A CA 1
ATOM 813 C C . PHE A 1 100 ? 2.940 -10.453 -9.094 1.00 88.69 100 PHE A C 1
ATOM 815 O O . PHE A 1 100 ? 2.976 -11.681 -9.193 1.00 88.69 100 PHE A O 1
ATOM 822 N N . PRO A 1 101 ? 2.877 -9.673 -10.187 1.00 90.75 101 PRO A N 1
ATOM 823 C CA . PRO A 1 101 ? 2.883 -10.238 -11.530 1.00 90.75 101 PRO A CA 1
ATOM 824 C C . PRO A 1 101 ? 4.305 -10.639 -11.955 1.00 90.75 101 PRO A C 1
ATOM 826 O O . PRO A 1 101 ? 5.272 -9.960 -11.625 1.00 90.75 101 PRO A O 1
ATOM 829 N N . GLY A 1 102 ? 4.427 -11.706 -12.750 1.00 89.44 102 GLY A N 1
ATOM 830 C CA . GLY A 1 102 ? 5.716 -12.165 -13.294 1.00 89.44 102 GLY A CA 1
ATOM 831 C C . GLY A 1 102 ? 6.269 -11.326 -14.456 1.00 89.44 102 GLY A C 1
ATOM 832 O O . GLY A 1 102 ? 7.380 -11.570 -14.902 1.00 89.44 102 GLY A O 1
ATOM 833 N N . ARG A 1 103 ? 5.506 -10.343 -14.949 1.00 93.94 103 ARG A N 1
ATOM 834 C CA . ARG A 1 103 ? 5.904 -9.434 -16.039 1.00 93.94 103 ARG A CA 1
ATOM 835 C C . ARG A 1 103 ? 6.401 -8.093 -15.509 1.00 93.94 103 ARG A C 1
ATOM 837 O O . ARG A 1 103 ? 6.217 -7.780 -14.331 1.00 93.94 103 ARG A O 1
ATOM 844 N N . ASP A 1 104 ? 6.942 -7.274 -16.401 1.00 95.56 104 ASP A N 1
ATOM 845 C CA . ASP A 1 104 ? 7.380 -5.931 -16.046 1.00 95.56 104 ASP A CA 1
ATOM 846 C C . ASP A 1 104 ? 6.245 -5.032 -15.562 1.00 95.56 104 ASP A C 1
ATOM 848 O O . ASP A 1 104 ? 5.094 -5.077 -16.015 1.00 95.56 104 ASP A O 1
ATOM 852 N N . ILE A 1 105 ? 6.597 -4.214 -14.576 1.00 97.56 105 ILE A N 1
ATOM 853 C CA . ILE A 1 105 ? 5.695 -3.275 -13.934 1.00 97.56 105 ILE A CA 1
ATOM 854 C C . ILE A 1 105 ? 5.824 -1.929 -14.634 1.00 97.56 105 ILE A C 1
ATOM 856 O O . ILE A 1 105 ? 6.860 -1.276 -14.558 1.00 97.56 105 ILE A O 1
ATOM 860 N N . THR A 1 106 ? 4.737 -1.478 -15.252 1.00 97.31 106 THR A N 1
ATOM 861 C CA . THR A 1 106 ? 4.643 -0.143 -15.850 1.00 97.31 106 THR A CA 1
ATOM 862 C C . THR A 1 106 ? 3.986 0.851 -14.885 1.00 97.31 106 THR A C 1
ATOM 864 O O . THR A 1 106 ? 3.212 0.441 -14.008 1.00 97.31 106 THR A O 1
ATOM 867 N N . PRO A 1 107 ? 4.202 2.172 -15.046 1.00 97.19 107 PRO A N 1
ATOM 868 C CA . PRO A 1 107 ? 3.498 3.180 -14.250 1.00 97.19 107 PRO A CA 1
ATOM 869 C C . PRO A 1 107 ? 1.969 3.084 -14.361 1.00 97.19 107 PRO A C 1
ATOM 871 O O . PRO A 1 107 ? 1.280 3.314 -13.371 1.00 97.19 107 PRO A O 1
ATOM 874 N N . ASN A 1 108 ? 1.432 2.646 -15.510 1.00 96.62 108 ASN A N 1
ATOM 875 C CA . ASN A 1 108 ? 0.006 2.329 -15.686 1.00 96.62 108 ASN A CA 1
ATOM 876 C C . ASN A 1 108 ? -0.489 1.330 -14.636 1.00 96.62 108 ASN A C 1
ATOM 878 O O . ASN A 1 108 ? -1.540 1.515 -14.015 1.00 96.62 108 ASN A O 1
ATOM 882 N N . LYS A 1 109 ? 0.289 0.265 -14.408 1.00 96.69 109 LYS A N 1
ATOM 883 C CA . LYS A 1 109 ? -0.074 -0.763 -13.438 1.00 96.69 109 LYS A CA 1
ATOM 884 C C . LYS A 1 109 ? -0.022 -0.214 -12.017 1.00 96.69 109 LYS A C 1
ATOM 886 O O . LYS A 1 109 ? -0.972 -0.431 -11.268 1.00 96.69 109 LYS A O 1
ATOM 891 N N . VAL A 1 110 ? 1.027 0.532 -11.671 1.00 97.75 110 VAL A N 1
ATOM 892 C CA . VAL A 1 110 ? 1.145 1.183 -10.356 1.00 97.75 110 VAL A CA 1
ATOM 893 C C . VAL A 1 110 ? -0.033 2.125 -10.113 1.00 97.75 110 VAL A C 1
ATOM 895 O O . VAL A 1 110 ? -0.714 1.994 -9.100 1.00 97.75 110 VAL A O 1
ATOM 898 N N . PHE A 1 111 ? -0.336 2.999 -11.077 1.00 97.81 111 PHE A N 1
ATOM 899 C CA . PHE A 1 111 ? -1.460 3.934 -11.027 1.00 97.81 111 PHE A CA 1
ATOM 900 C C . PHE A 1 111 ? -2.777 3.219 -10.708 1.00 97.81 111 PHE A C 1
ATOM 902 O O . PHE A 1 111 ? -3.472 3.598 -9.769 1.00 97.81 111 PHE A O 1
ATOM 909 N N . SER A 1 112 ? -3.091 2.140 -11.437 1.00 96.31 112 SER A N 1
ATOM 910 C CA . SER A 1 112 ? -4.336 1.387 -11.232 1.00 96.31 112 SER A CA 1
ATOM 911 C C . SER A 1 112 ? -4.478 0.838 -9.807 1.00 96.31 112 SER A C 1
ATOM 913 O O . SER A 1 112 ? -5.572 0.850 -9.244 1.00 96.31 112 SER A O 1
ATOM 915 N N . VAL A 1 113 ? -3.372 0.397 -9.196 1.00 96.88 113 VAL A N 1
ATOM 916 C CA . VAL A 1 113 ? -3.400 -0.145 -7.834 1.00 96.88 113 VAL A CA 1
ATOM 917 C C . VAL A 1 113 ? -3.462 0.967 -6.793 1.00 96.88 113 VAL A C 1
ATOM 919 O O . VAL A 1 113 ? -4.197 0.814 -5.825 1.00 96.88 113 VAL A O 1
ATOM 922 N N . VAL A 1 114 ? -2.791 2.106 -6.997 1.00 97.62 114 VAL A N 1
ATOM 923 C CA . VAL A 1 114 ? -2.921 3.268 -6.096 1.00 97.62 114 VAL A CA 1
ATOM 924 C C . VAL A 1 114 ? -4.354 3.805 -6.100 1.00 97.62 114 VAL A C 1
ATOM 926 O O . VAL A 1 114 ? -4.904 4.081 -5.036 1.00 97.62 114 VAL A O 1
ATOM 929 N N . VAL A 1 115 ? -4.999 3.884 -7.270 1.00 96.56 115 VAL A N 1
ATOM 930 C CA . VAL A 1 115 ? -6.415 4.276 -7.370 1.00 96.56 115 VAL A CA 1
ATOM 931 C C . VAL A 1 115 ? -7.302 3.317 -6.581 1.00 96.56 115 VAL A C 1
ATOM 933 O O . VAL A 1 115 ? -8.138 3.775 -5.799 1.00 96.56 115 VAL A O 1
ATOM 936 N N . ARG A 1 116 ? -7.098 2.002 -6.738 1.00 96.44 116 ARG A N 1
ATOM 937 C CA . ARG A 1 116 ? -7.814 0.994 -5.947 1.00 96.44 116 ARG A CA 1
ATOM 938 C C . ARG A 1 116 ? -7.567 1.185 -4.452 1.00 96.44 116 ARG A C 1
ATOM 940 O O . ARG A 1 116 ? -8.511 1.194 -3.679 1.00 96.44 116 ARG A O 1
ATOM 947 N N . LEU A 1 117 ? -6.320 1.386 -4.043 1.00 95.88 117 LEU A N 1
ATOM 948 C CA . LEU A 1 117 ? -5.948 1.575 -2.644 1.00 95.88 117 LEU A CA 1
ATOM 949 C C . LEU A 1 117 ? -6.646 2.800 -2.036 1.00 95.88 117 LEU A C 1
ATOM 951 O O . LEU A 1 117 ? -7.209 2.715 -0.946 1.00 95.88 117 LEU A O 1
ATOM 955 N N . ARG A 1 118 ? -6.717 3.912 -2.775 1.00 95.44 118 ARG A N 1
ATOM 956 C CA . ARG A 1 118 ? -7.494 5.087 -2.362 1.00 95.44 118 ARG A CA 1
ATOM 957 C C . ARG A 1 118 ? -8.988 4.780 -2.239 1.00 95.44 118 ARG A C 1
ATOM 959 O O . ARG A 1 118 ? -9.624 5.258 -1.307 1.00 95.44 118 ARG A O 1
ATOM 966 N N . GLN A 1 119 ? -9.563 4.002 -3.158 1.00 94.81 119 GLN A N 1
ATOM 967 C CA . GLN A 1 119 ? -10.969 3.588 -3.065 1.00 94.81 119 GLN A CA 1
ATOM 968 C C . GLN A 1 119 ? -11.225 2.763 -1.799 1.00 94.81 119 GLN A C 1
ATOM 970 O O . GLN A 1 119 ? -12.178 3.057 -1.086 1.00 94.81 119 GLN A O 1
ATOM 975 N N . GLU A 1 120 ? -10.352 1.804 -1.483 1.00 95.38 120 GLU A N 1
ATOM 976 C CA . GLU A 1 120 ? -10.439 1.008 -0.251 1.00 95.38 120 GLU A CA 1
ATOM 977 C C . GLU A 1 120 ? -10.349 1.894 0.998 1.00 95.38 120 GLU A C 1
ATOM 979 O O . GLU A 1 120 ? -11.147 1.743 1.920 1.00 95.38 120 GLU A O 1
ATOM 984 N N . LEU A 1 121 ? -9.429 2.867 1.016 1.00 94.12 121 LEU A N 1
ATOM 985 C CA . LEU A 1 121 ? -9.311 3.817 2.124 1.00 94.12 121 LEU A CA 1
ATOM 986 C C . LEU A 1 121 ? -10.547 4.719 2.247 1.00 94.12 121 LEU A C 1
ATOM 988 O O . LEU A 1 121 ? -11.002 5.004 3.352 1.00 94.12 121 LEU A O 1
ATOM 992 N N . ALA A 1 122 ? -11.123 5.144 1.122 1.00 93.12 122 ALA A N 1
ATOM 993 C CA . ALA A 1 122 ? -12.311 5.988 1.106 1.00 93.12 122 ALA A CA 1
ATOM 994 C C . ALA A 1 122 ? -13.538 5.295 1.721 1.00 93.12 122 ALA A C 1
ATOM 996 O O . ALA A 1 122 ? -14.371 5.982 2.310 1.00 93.12 122 ALA A O 1
ATOM 997 N N . LEU A 1 123 ? -13.635 3.960 1.642 1.00 93.06 123 LEU A N 1
ATOM 998 C CA . LEU A 1 123 ? -14.690 3.185 2.313 1.00 93.06 123 LEU A CA 1
ATOM 999 C C . LEU A 1 123 ? -14.599 3.252 3.845 1.00 93.06 123 LEU A C 1
ATOM 1001 O O . LEU A 1 123 ? -15.584 2.991 4.528 1.00 93.06 123 LEU A O 1
ATOM 1005 N N . LEU A 1 124 ? -13.435 3.613 4.391 1.00 92.62 124 LEU A N 1
ATOM 1006 C CA . LEU A 1 124 ? -13.204 3.731 5.833 1.00 92.62 124 LEU A CA 1
ATOM 1007 C C . LEU A 1 124 ? -13.558 5.118 6.380 1.00 92.62 124 LEU A C 1
ATOM 1009 O O . LEU A 1 124 ? -13.600 5.312 7.593 1.00 92.62 124 LEU A O 1
ATOM 1013 N N . LEU A 1 125 ? -13.819 6.094 5.508 1.00 92.19 125 LEU A N 1
ATOM 1014 C CA . LEU A 1 125 ? -14.171 7.452 5.905 1.00 92.19 125 LEU A CA 1
ATOM 1015 C C . LEU A 1 125 ? -15.690 7.570 6.098 1.00 92.19 125 LEU A C 1
ATOM 1017 O O . LEU A 1 125 ? -16.446 7.579 5.131 1.00 92.19 125 LEU A O 1
ATOM 1021 N N . ALA A 1 126 ? -16.139 7.773 7.342 1.00 82.56 126 ALA A N 1
ATOM 1022 C CA . ALA A 1 126 ? -17.567 7.829 7.700 1.00 82.56 126 ALA A CA 1
ATOM 1023 C C . ALA A 1 126 ? -18.378 8.919 6.965 1.00 82.56 126 ALA A C 1
ATOM 1025 O O . ALA A 1 126 ? -19.583 8.795 6.764 1.00 82.56 126 ALA A O 1
ATOM 1026 N N . LYS A 1 127 ? -17.722 10.015 6.567 1.00 78.31 127 LYS A N 1
ATOM 1027 C CA . LYS A 1 127 ? -18.295 11.046 5.697 1.00 78.31 127 LYS A CA 1
ATOM 1028 C C . LYS A 1 127 ? -17.273 11.403 4.640 1.00 78.31 127 LYS A C 1
ATOM 1030 O O . LYS A 1 127 ? -16.308 12.120 4.923 1.00 78.31 127 LYS A O 1
ATOM 1035 N N . ARG A 1 128 ? -17.516 10.968 3.406 1.00 68.25 128 ARG A N 1
ATOM 1036 C CA . ARG A 1 128 ? -16.818 11.516 2.249 1.00 68.25 128 ARG A CA 1
ATOM 1037 C C . ARG A 1 128 ? -17.335 12.936 2.055 1.00 68.25 128 ARG A C 1
ATOM 1039 O O . ARG A 1 128 ? -18.322 13.165 1.366 1.00 68.25 128 ARG A O 1
ATOM 1046 N N . LYS A 1 129 ? -16.707 13.915 2.716 1.00 66.38 129 LYS A N 1
ATOM 1047 C CA . LYS A 1 129 ? -16.857 15.305 2.270 1.00 66.38 129 LYS A CA 1
ATOM 1048 C C . LYS A 1 129 ? -16.479 15.277 0.798 1.00 66.38 129 LYS A C 1
ATOM 1050 O O . LYS A 1 129 ? -15.417 14.732 0.507 1.00 66.38 129 LYS A O 1
ATOM 1055 N N . ASN A 1 130 ? -17.342 15.789 -0.082 1.00 62.88 130 ASN A N 1
ATOM 1056 C CA . ASN A 1 130 ? -17.037 15.981 -1.498 1.00 62.88 130 ASN A CA 1
ATOM 1057 C C . ASN A 1 130 ? -15.690 16.696 -1.566 1.00 62.88 130 ASN A C 1
ATOM 1059 O O . ASN A 1 130 ? -15.606 17.908 -1.349 1.00 62.88 130 ASN A O 1
ATOM 1063 N N . SER A 1 131 ? -14.615 15.921 -1.703 1.00 59.56 131 SER A N 1
ATOM 1064 C CA . SER A 1 131 ? -13.269 16.444 -1.648 1.00 59.56 131 SER A CA 1
ATOM 1065 C C . SER A 1 131 ? -13.183 17.312 -2.881 1.00 59.56 131 SER A C 1
ATOM 1067 O O . SER A 1 131 ? -13.412 16.839 -3.994 1.00 59.56 131 SER A O 1
ATOM 1069 N N . ARG A 1 132 ? -12.992 18.622 -2.671 1.00 62.34 132 ARG A N 1
ATOM 1070 C CA . ARG A 1 132 ? -12.834 19.572 -3.773 1.00 62.34 132 ARG A CA 1
ATOM 1071 C C . ARG A 1 132 ? -11.844 18.939 -4.732 1.00 62.34 132 ARG A C 1
ATOM 1073 O O . ARG A 1 132 ? -10.745 18.593 -4.300 1.00 62.34 132 ARG A O 1
ATOM 1080 N N . ILE A 1 133 ? -12.272 18.736 -5.975 1.00 69.56 133 ILE A N 1
ATOM 1081 C CA . ILE A 1 133 ? -11.464 18.116 -7.019 1.00 69.56 133 ILE A CA 1
ATOM 1082 C C . ILE A 1 133 ? -10.180 18.938 -7.091 1.00 69.56 133 ILE A C 1
ATOM 1084 O O . ILE A 1 133 ? -10.178 20.059 -7.606 1.00 69.56 133 ILE A O 1
ATOM 1088 N N . LYS A 1 134 ? -9.098 18.433 -6.487 1.00 75.56 134 LYS A N 1
ATOM 1089 C CA . LYS A 1 134 ? -7.802 19.090 -6.581 1.00 75.56 134 LYS A CA 1
ATOM 1090 C C . LYS A 1 134 ? -7.424 19.016 -8.048 1.00 75.56 134 LYS A C 1
ATOM 1092 O O . LYS A 1 134 ? -7.292 17.927 -8.604 1.00 75.56 134 LYS A O 1
ATOM 1097 N N . LYS A 1 135 ? -7.306 20.174 -8.695 1.00 79.25 135 LYS A N 1
ATOM 1098 C CA . LYS A 1 135 ? -6.833 20.219 -10.074 1.00 79.25 135 LYS A CA 1
ATOM 1099 C C . LYS A 1 135 ? -5.400 19.697 -10.087 1.00 79.25 135 LYS A C 1
ATOM 1101 O O . LYS A 1 135 ? -4.548 20.183 -9.349 1.00 79.25 135 LYS A O 1
ATOM 1106 N N . LYS A 1 136 ? -5.142 18.727 -10.961 1.00 77.00 136 LYS A N 1
ATOM 1107 C CA . LYS A 1 136 ? -3.818 18.136 -11.191 1.00 77.00 136 LYS A CA 1
ATOM 1108 C C . LYS A 1 136 ? -2.736 19.180 -11.512 1.00 77.00 136 LYS A C 1
ATOM 1110 O O . LYS A 1 136 ? -1.563 18.947 -11.247 1.00 77.00 136 LYS A O 1
ATOM 1115 N N . SER A 1 137 ? -3.139 20.350 -12.017 1.00 67.25 137 SER A N 1
ATOM 1116 C CA . SER A 1 137 ? -2.266 21.468 -12.393 1.00 67.25 137 SER A CA 1
ATOM 1117 C C . SER A 1 137 ? -1.387 22.014 -11.262 1.00 67.25 137 SER A C 1
ATOM 1119 O O . SER A 1 137 ? -0.443 22.738 -11.550 1.00 67.25 137 SER A O 1
ATOM 1121 N N . SER A 1 138 ? -1.663 21.693 -9.992 1.00 65.88 138 SER A N 1
ATOM 1122 C CA . SER A 1 138 ? -0.838 22.164 -8.872 1.00 65.88 138 SER A CA 1
ATOM 1123 C C . SER A 1 138 ? 0.443 21.354 -8.648 1.00 65.88 138 SER A C 1
ATOM 1125 O O . SER A 1 138 ? 1.277 21.771 -7.850 1.00 65.88 138 SER A O 1
ATOM 1127 N N . ILE A 1 139 ? 0.615 20.195 -9.294 1.00 71.62 139 ILE A N 1
ATOM 1128 C CA . ILE A 1 139 ? 1.861 19.425 -9.183 1.00 71.62 139 ILE A CA 1
ATOM 1129 C C . ILE A 1 139 ? 2.796 19.854 -10.309 1.00 71.62 139 ILE A C 1
ATOM 1131 O O . ILE A 1 139 ? 2.838 19.251 -11.377 1.00 71.62 139 ILE A O 1
ATOM 1135 N N . GLN A 1 140 ? 3.535 20.930 -10.055 1.00 70.06 140 GLN A N 1
ATOM 1136 C CA . GLN A 1 140 ? 4.663 21.329 -10.887 1.00 70.06 140 GLN A CA 1
ATOM 1137 C C . GLN A 1 140 ? 5.878 20.457 -10.535 1.00 70.06 140 GLN A C 1
ATOM 1139 O O . GLN A 1 140 ? 6.251 20.319 -9.367 1.00 70.06 140 GLN A O 1
ATOM 1144 N N . GLY A 1 141 ? 6.481 19.834 -11.548 1.00 80.56 141 GLY A N 1
ATOM 1145 C CA . GLY A 1 141 ? 7.764 19.139 -11.436 1.00 80.56 141 GLY A CA 1
ATOM 1146 C C . GLY A 1 141 ? 7.792 17.748 -12.066 1.00 80.56 141 GLY A C 1
ATOM 1147 O O . GLY A 1 141 ? 6.778 17.061 -12.170 1.00 80.56 141 GLY A O 1
ATOM 1148 N N . ASN A 1 142 ? 8.992 17.322 -12.454 1.00 92.56 142 ASN A N 1
ATOM 1149 C CA . ASN A 1 142 ? 9.262 16.001 -13.016 1.00 92.56 142 ASN A CA 1
ATOM 1150 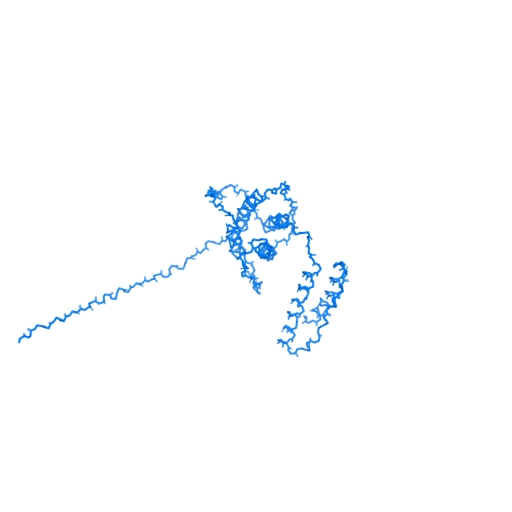C C . ASN A 1 142 ? 9.476 14.993 -11.880 1.00 92.56 142 ASN A C 1
ATOM 1152 O O . ASN A 1 142 ? 10.606 14.728 -11.468 1.00 92.56 142 ASN A O 1
ATOM 1156 N N . LYS A 1 143 ? 8.386 14.463 -11.314 1.00 96.06 143 LYS A N 1
ATOM 1157 C CA . LYS A 1 143 ? 8.463 13.389 -10.320 1.00 96.06 143 LYS A CA 1
ATOM 1158 C C . LYS A 1 143 ? 8.916 12.102 -10.992 1.00 96.06 143 LYS A C 1
ATOM 1160 O O . LYS A 1 143 ? 8.590 11.804 -12.137 1.00 96.06 143 LYS A O 1
ATOM 1165 N N . THR A 1 144 ? 9.655 11.324 -10.220 1.00 97.25 144 THR A N 1
ATOM 1166 C CA . THR A 1 144 ? 10.202 10.024 -10.609 1.00 97.25 144 THR A CA 1
ATOM 1167 C C . THR A 1 144 ? 9.676 8.945 -9.669 1.00 97.25 144 THR A C 1
ATOM 1169 O O . THR A 1 144 ? 9.096 9.246 -8.623 1.00 97.25 144 THR A O 1
ATOM 1172 N N . SER A 1 145 ? 9.923 7.679 -9.993 1.00 97.88 145 SER A N 1
ATOM 1173 C CA . SER A 1 145 ? 9.594 6.539 -9.129 1.00 97.88 145 SER A CA 1
ATOM 1174 C C . SER A 1 145 ? 10.166 6.667 -7.707 1.00 97.88 145 SER A C 1
ATOM 1176 O O . SER A 1 145 ? 9.494 6.278 -6.755 1.00 97.88 145 SER A O 1
ATOM 1178 N N . ASN A 1 146 ? 11.327 7.313 -7.532 1.00 98.06 146 ASN A N 1
ATOM 1179 C CA . ASN A 1 146 ? 11.908 7.634 -6.218 1.00 98.06 146 ASN A CA 1
ATOM 1180 C C . ASN A 1 146 ? 10.957 8.470 -5.346 1.00 98.06 146 ASN A C 1
ATOM 1182 O O . ASN A 1 146 ? 10.756 8.183 -4.168 1.00 98.06 146 ASN A O 1
ATOM 1186 N N . HIS A 1 147 ? 10.332 9.489 -5.941 1.00 97.94 147 HIS A N 1
ATOM 1187 C CA . HIS A 1 147 ? 9.403 10.378 -5.244 1.00 97.94 147 HIS A CA 1
ATOM 1188 C C . HIS A 1 147 ? 8.120 9.648 -4.851 1.00 97.94 147 HIS A C 1
ATOM 1190 O O . HIS A 1 147 ? 7.601 9.849 -3.755 1.00 97.94 147 HIS A O 1
ATOM 1196 N N . VAL A 1 148 ? 7.608 8.801 -5.749 1.00 97.94 148 VAL A N 1
ATOM 1197 C CA . VAL A 1 148 ? 6.411 7.995 -5.489 1.00 97.94 148 VAL A CA 1
ATOM 1198 C C . VAL A 1 148 ? 6.676 6.996 -4.364 1.00 97.94 148 VAL A C 1
ATOM 1200 O O . VAL A 1 148 ? 5.868 6.885 -3.446 1.00 97.94 148 VAL A O 1
ATOM 1203 N N . TYR A 1 149 ? 7.823 6.314 -4.401 1.00 98.50 149 TYR A N 1
ATOM 1204 C CA . TYR A 1 149 ? 8.234 5.367 -3.368 1.00 98.50 149 TYR A CA 1
ATOM 1205 C C . TYR A 1 149 ? 8.357 6.037 -1.993 1.00 98.50 149 TYR A C 1
ATOM 1207 O O . TYR A 1 149 ? 7.811 5.529 -1.013 1.00 98.50 149 TYR A O 1
ATOM 1215 N N . ALA A 1 150 ? 9.025 7.194 -1.918 1.00 98.25 150 ALA A N 1
ATOM 1216 C CA . ALA A 1 150 ? 9.154 7.954 -0.676 1.00 98.25 150 ALA A CA 1
ATOM 1217 C C . ALA A 1 150 ? 7.779 8.362 -0.121 1.00 98.25 150 ALA A C 1
ATOM 1219 O O . ALA A 1 150 ? 7.488 8.101 1.042 1.00 98.25 150 ALA A O 1
ATOM 1220 N N . ALA A 1 151 ? 6.892 8.899 -0.967 1.00 98.12 151 ALA A N 1
ATOM 1221 C CA . ALA A 1 151 ? 5.548 9.301 -0.549 1.00 98.12 151 ALA A CA 1
ATOM 1222 C C . ALA A 1 151 ? 4.684 8.120 -0.069 1.00 98.12 151 ALA A C 1
ATOM 1224 O O . ALA A 1 151 ? 3.961 8.248 0.914 1.00 98.12 151 ALA A O 1
ATOM 1225 N N . LEU A 1 152 ? 4.769 6.955 -0.718 1.00 98.25 152 LEU A N 1
ATOM 1226 C CA . LEU A 1 152 ? 4.092 5.746 -0.236 1.00 98.25 152 LEU A CA 1
ATOM 1227 C C . LEU A 1 152 ? 4.684 5.227 1.076 1.00 98.25 152 LEU A C 1
ATOM 1229 O O . LEU A 1 152 ? 3.953 4.687 1.897 1.00 98.25 152 LEU A O 1
ATOM 1233 N N . SER A 1 153 ? 5.989 5.402 1.284 1.00 97.88 153 SER A N 1
ATOM 1234 C CA . SER A 1 153 ? 6.645 5.028 2.540 1.00 97.88 153 SER A CA 1
ATOM 1235 C C . SER A 1 153 ? 6.188 5.929 3.691 1.00 97.88 153 SER A C 1
ATOM 1237 O O . SER A 1 153 ? 5.925 5.434 4.781 1.00 97.88 153 SER A O 1
ATOM 1239 N N . GLU A 1 154 ? 5.996 7.229 3.444 1.00 97.88 154 GLU A N 1
ATOM 1240 C CA . GLU A 1 154 ? 5.353 8.124 4.416 1.00 97.88 154 GLU A CA 1
ATOM 1241 C C . GLU A 1 154 ? 3.921 7.681 4.739 1.00 97.88 154 GLU A C 1
ATOM 1243 O O . GLU A 1 154 ? 3.529 7.670 5.903 1.00 97.88 154 GLU A O 1
ATOM 1248 N N . VAL A 1 155 ? 3.144 7.290 3.722 1.00 97.62 155 VAL A N 1
ATOM 1249 C CA . VAL A 1 155 ? 1.778 6.773 3.908 1.00 97.62 155 VAL A CA 1
ATOM 1250 C C . VAL A 1 155 ? 1.777 5.499 4.755 1.00 97.62 155 VAL A C 1
ATOM 1252 O O . VAL A 1 155 ? 0.976 5.412 5.677 1.00 97.62 155 VAL A O 1
ATOM 1255 N N . SER A 1 156 ? 2.676 4.554 4.476 1.00 96.00 156 SER A N 1
ATOM 1256 C CA . SER A 1 156 ? 2.819 3.294 5.220 1.00 96.00 156 SER A CA 1
ATOM 1257 C C . SER A 1 156 ? 3.084 3.545 6.709 1.00 96.00 156 SER A C 1
ATOM 1259 O O . SER A 1 156 ? 2.276 3.172 7.558 1.00 96.00 156 SER A O 1
ATOM 1261 N N . ILE A 1 157 ? 4.106 4.345 7.034 1.00 94.75 157 ILE A N 1
ATOM 1262 C CA . ILE A 1 157 ? 4.416 4.725 8.426 1.00 94.75 157 ILE A CA 1
ATOM 1263 C C . ILE A 1 157 ? 3.224 5.439 9.078 1.00 94.75 157 ILE A C 1
ATOM 1265 O O . ILE A 1 157 ? 2.864 5.182 10.228 1.00 94.75 157 ILE A O 1
ATOM 1269 N N . ALA A 1 158 ? 2.562 6.333 8.339 1.00 95.31 158 ALA A N 1
ATOM 1270 C CA . ALA A 1 158 ? 1.405 7.048 8.852 1.00 95.31 158 ALA A CA 1
ATOM 1271 C C . ALA A 1 158 ? 0.200 6.128 9.132 1.00 95.31 158 ALA A C 1
ATOM 1273 O O . ALA A 1 158 ? -0.606 6.450 10.017 1.00 95.31 158 ALA A O 1
ATOM 1274 N N . ILE A 1 159 ? 0.051 5.021 8.395 1.00 94.06 159 ILE A N 1
ATOM 1275 C CA . ILE A 1 159 ? -0.962 3.991 8.644 1.00 94.06 159 ILE A CA 1
ATOM 1276 C C . ILE A 1 159 ? -0.586 3.179 9.873 1.00 94.06 159 ILE A C 1
ATOM 1278 O O . ILE A 1 159 ? -1.447 3.009 10.726 1.00 94.06 159 ILE A O 1
ATOM 1282 N N . GLU A 1 160 ? 0.661 2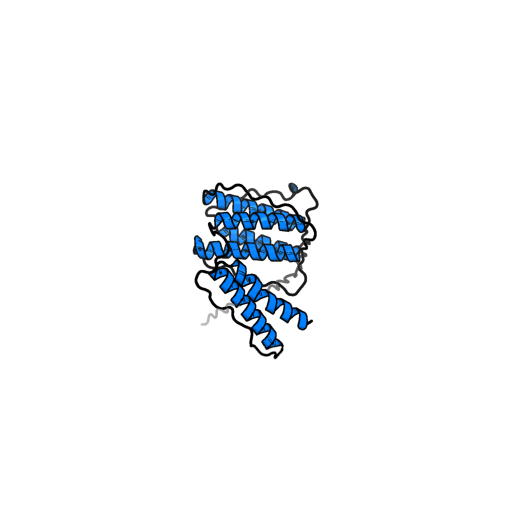.737 10.025 1.00 91.25 160 GLU A N 1
ATOM 1283 C CA . GLU A 1 160 ? 1.100 1.981 11.209 1.00 91.25 160 GLU A CA 1
ATOM 1284 C C . GLU A 1 160 ? 0.786 2.726 12.516 1.00 91.25 160 GLU A C 1
ATOM 1286 O O . GLU A 1 160 ? 0.186 2.163 13.436 1.00 91.25 160 GLU A O 1
ATOM 1291 N N . GLU A 1 161 ? 1.071 4.031 12.558 1.00 87.25 161 GLU A N 1
ATOM 1292 C CA . GLU A 1 161 ? 0.673 4.900 13.673 1.00 87.25 161 GLU A CA 1
ATOM 1293 C C . GLU A 1 161 ? -0.849 4.933 13.878 1.00 87.25 161 GLU A C 1
ATOM 1295 O O . GLU A 1 161 ? -1.327 4.998 15.010 1.00 87.25 161 GLU A O 1
ATOM 1300 N N . THR A 1 162 ? -1.618 4.875 12.785 1.00 83.94 162 THR A N 1
ATOM 1301 C CA . THR A 1 162 ? -3.089 4.851 12.811 1.00 83.94 162 THR A CA 1
ATOM 1302 C C . THR A 1 162 ? -3.647 3.541 13.338 1.00 83.94 162 THR A C 1
ATOM 1304 O O . THR A 1 162 ? -4.662 3.527 14.033 1.00 83.94 162 THR A O 1
ATOM 1307 N N . LEU A 1 163 ? -2.973 2.441 13.027 1.00 80.00 163 LEU A N 1
ATOM 1308 C CA . LEU A 1 163 ? -3.337 1.107 13.465 1.00 80.00 163 LEU A CA 1
ATOM 1309 C C . LEU A 1 163 ? -3.099 0.912 14.970 1.00 80.00 163 LEU A C 1
ATOM 1311 O O . LEU A 1 163 ? -3.645 -0.023 15.553 1.00 80.00 163 LEU A O 1
ATOM 1315 N N . GLY A 1 164 ? -2.243 1.737 15.588 1.00 75.00 164 GLY A N 1
ATOM 1316 C CA . GLY A 1 164 ? -1.709 1.471 16.925 1.00 75.00 164 GLY A CA 1
ATOM 1317 C C . GLY A 1 164 ? -0.927 0.152 16.994 1.00 75.00 164 GLY A C 1
ATOM 1318 O O . GLY A 1 164 ? -0.602 -0.321 18.084 1.00 75.00 164 GLY A O 1
ATOM 1319 N N . LEU A 1 165 ? -0.635 -0.455 15.838 1.00 67.44 165 LEU A N 1
ATOM 1320 C CA . LEU A 1 165 ? 0.112 -1.695 15.739 1.00 67.44 165 LEU A CA 1
ATOM 1321 C C . LEU A 1 165 ? 1.570 -1.353 15.997 1.00 67.44 165 LEU A C 1
ATOM 1323 O O . LEU A 1 165 ? 2.269 -0.794 15.155 1.00 67.44 165 LEU A O 1
ATOM 1327 N N . ARG A 1 166 ? 2.024 -1.665 17.209 1.00 61.66 166 ARG A N 1
ATOM 1328 C CA . ARG A 1 166 ? 3.436 -1.588 17.566 1.00 61.66 166 ARG A CA 1
ATOM 1329 C C . ARG A 1 166 ? 4.179 -2.746 16.900 1.00 61.66 166 ARG A C 1
ATOM 1331 O O . ARG A 1 166 ? 4.408 -3.776 17.523 1.00 61.66 166 ARG A O 1
ATOM 1338 N N . GLY A 1 167 ? 4.562 -2.537 15.644 1.00 64.81 167 GLY A N 1
ATOM 1339 C CA . GLY A 1 167 ? 5.501 -3.377 14.908 1.00 64.81 167 GLY A CA 1
ATOM 1340 C C . GLY A 1 167 ? 4.995 -4.772 14.533 1.00 64.81 167 GLY A C 1
ATOM 1341 O O . GLY A 1 167 ? 3.882 -5.189 14.852 1.00 64.81 167 GLY A O 1
ATOM 1342 N N . VAL A 1 168 ? 5.860 -5.497 13.823 1.00 70.00 168 VAL A N 1
ATOM 1343 C CA . VAL A 1 168 ? 5.606 -6.870 13.376 1.00 70.00 168 VAL A CA 1
ATOM 1344 C C . VAL A 1 168 ? 5.629 -7.803 14.586 1.00 70.00 168 VAL A C 1
ATOM 1346 O O . VAL A 1 168 ? 6.654 -7.947 15.257 1.00 70.00 168 VAL A O 1
ATOM 1349 N N . THR A 1 169 ? 4.500 -8.451 14.870 1.00 75.88 169 THR A N 1
ATOM 1350 C CA . T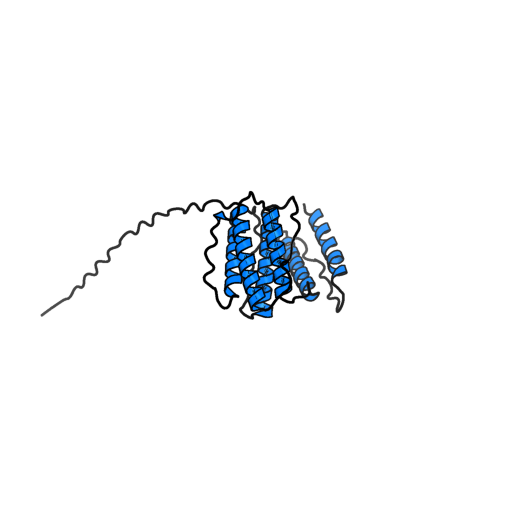HR A 1 169 ? 4.420 -9.410 15.982 1.00 75.88 169 THR A CA 1
ATOM 1351 C C . THR A 1 169 ? 5.193 -10.694 15.650 1.00 75.88 169 THR A C 1
ATOM 1353 O O . THR A 1 169 ? 5.257 -11.077 14.478 1.00 75.88 169 THR A O 1
ATOM 1356 N N . PRO A 1 170 ? 5.745 -11.424 16.640 1.00 76.88 170 PRO A N 1
ATOM 1357 C CA . PRO A 1 170 ? 6.387 -12.718 16.389 1.00 76.88 170 PRO A CA 1
ATOM 1358 C C . PRO A 1 170 ? 5.482 -13.701 15.631 1.00 76.88 170 PRO A C 1
ATOM 1360 O O . PRO A 1 170 ? 5.936 -14.384 14.716 1.00 76.88 170 PRO A O 1
ATOM 1363 N N . SER A 1 171 ? 4.183 -13.712 15.945 1.00 77.19 171 SER A N 1
ATOM 1364 C CA . SER A 1 171 ? 3.180 -14.528 15.250 1.00 77.19 171 SER A CA 1
ATOM 1365 C C . SER A 1 171 ? 3.026 -14.143 13.777 1.00 77.19 171 SER A C 1
ATOM 1367 O O . SER A 1 171 ? 2.852 -15.011 12.920 1.00 77.19 171 SER A O 1
ATOM 1369 N N . GLU A 1 172 ? 3.114 -12.851 13.457 1.00 77.50 172 GLU A N 1
ATOM 1370 C CA . GLU A 1 172 ? 3.076 -12.373 12.077 1.00 77.50 172 GLU A CA 1
ATOM 1371 C C . GLU A 1 172 ? 4.351 -12.750 11.318 1.00 77.50 172 GLU A C 1
ATOM 1373 O O . GLU A 1 172 ? 4.253 -13.257 10.200 1.00 77.50 172 GLU A O 1
ATOM 1378 N N . VAL A 1 173 ? 5.530 -12.588 11.935 1.00 80.25 173 VAL A N 1
ATOM 1379 C CA . VAL A 1 173 ? 6.800 -13.064 11.357 1.00 80.25 173 VAL A CA 1
ATOM 1380 C C . VAL A 1 173 ? 6.706 -14.556 11.056 1.00 80.25 173 VAL A C 1
ATOM 1382 O O . VAL A 1 173 ? 6.984 -14.970 9.935 1.00 80.25 173 VAL A O 1
ATOM 1385 N N . TYR A 1 174 ? 6.246 -15.358 12.017 1.00 82.44 174 TYR A N 1
ATOM 1386 C CA . TYR A 1 174 ? 6.070 -16.797 11.840 1.00 82.44 174 TYR A CA 1
ATOM 1387 C C . TYR A 1 174 ? 5.103 -17.128 10.695 1.00 82.44 174 TYR A C 1
ATOM 1389 O O . TYR A 1 174 ? 5.422 -17.936 9.823 1.00 82.44 174 TYR A O 1
ATOM 1397 N N . THR A 1 175 ? 3.951 -16.453 10.640 1.00 82.25 175 THR A N 1
ATOM 1398 C CA . THR A 1 175 ? 2.961 -16.643 9.569 1.00 82.25 175 THR A CA 1
ATOM 1399 C C . THR A 1 175 ? 3.554 -16.322 8.196 1.00 82.25 175 THR A C 1
ATOM 1401 O O . THR A 1 175 ? 3.368 -17.094 7.253 1.00 82.25 175 THR A O 1
ATOM 1404 N N . ARG A 1 176 ? 4.307 -15.220 8.074 1.00 81.94 176 ARG A N 1
ATOM 1405 C CA . ARG A 1 176 ? 5.001 -14.848 6.831 1.00 81.94 176 ARG A CA 1
ATOM 1406 C C . ARG A 1 176 ? 6.079 -15.872 6.463 1.00 81.94 176 ARG A C 1
ATOM 1408 O O . ARG A 1 176 ? 6.148 -16.278 5.305 1.00 81.94 176 ARG A O 1
ATOM 1415 N N . SER A 1 177 ? 6.854 -16.367 7.427 1.00 84.75 177 SER A N 1
ATOM 1416 C CA . SER A 1 177 ? 7.844 -17.428 7.195 1.00 84.75 177 SER A CA 1
ATOM 1417 C C . SER A 1 177 ? 7.198 -18.718 6.681 1.00 84.75 177 SER A C 1
ATOM 1419 O O . SER A 1 177 ? 7.674 -19.302 5.710 1.00 84.75 177 SER A O 1
ATOM 1421 N N . LEU A 1 178 ? 6.063 -19.133 7.256 1.00 86.69 178 LEU A N 1
ATOM 1422 C CA . LEU A 1 178 ? 5.311 -20.289 6.762 1.00 86.69 178 LEU A CA 1
ATOM 1423 C C . LEU A 1 178 ? 4.799 -20.089 5.331 1.00 86.69 178 LEU A C 1
ATOM 1425 O O . LEU A 1 178 ? 4.796 -21.034 4.543 1.00 86.69 178 LEU A O 1
ATOM 1429 N N . GLN A 1 179 ? 4.371 -18.877 4.970 1.00 85.94 179 GLN A N 1
ATOM 1430 C CA . GLN A 1 179 ? 3.954 -18.573 3.598 1.00 85.94 179 GLN A CA 1
ATOM 1431 C C . GLN A 1 179 ? 5.115 -18.717 2.607 1.00 85.94 179 GLN A C 1
ATOM 1433 O O . GLN A 1 179 ? 4.920 -19.293 1.536 1.00 85.94 179 GLN A O 1
ATOM 1438 N N . VAL A 1 180 ? 6.316 -18.259 2.973 1.00 85.81 180 VAL A N 1
ATOM 1439 C CA . VAL A 1 180 ? 7.527 -18.439 2.156 1.00 85.81 180 VAL A CA 1
ATOM 1440 C C . VAL A 1 180 ? 7.838 -19.922 1.977 1.00 85.81 180 VAL A C 1
ATOM 1442 O O . VAL A 1 180 ? 8.041 -20.367 0.852 1.00 85.81 180 VAL A O 1
ATOM 1445 N N . ILE A 1 181 ? 7.791 -20.716 3.047 1.00 87.88 181 ILE A N 1
ATOM 1446 C CA . ILE A 1 181 ? 8.052 -22.163 2.978 1.00 87.88 181 ILE A CA 1
ATOM 1447 C C . ILE A 1 181 ? 7.047 -22.865 2.069 1.00 87.88 181 ILE A C 1
ATOM 1449 O O . ILE A 1 181 ? 7.445 -23.653 1.214 1.00 87.88 181 ILE A O 1
ATOM 1453 N N . ARG A 1 182 ? 5.755 -22.536 2.182 1.00 88.56 182 ARG A N 1
ATOM 1454 C CA . ARG A 1 182 ? 4.716 -23.078 1.291 1.00 88.56 182 ARG A CA 1
ATOM 1455 C C . ARG A 1 182 ? 4.982 -22.729 -0.171 1.00 88.56 182 ARG A C 1
ATOM 1457 O O . ARG A 1 182 ? 4.770 -23.570 -1.042 1.00 88.56 182 ARG A O 1
ATOM 1464 N N . LEU A 1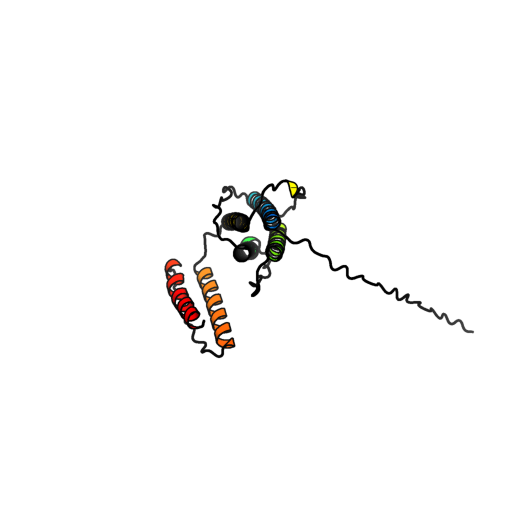 183 ? 5.454 -21.513 -0.446 1.00 87.75 183 LEU A N 1
ATOM 1465 C CA . LEU A 1 183 ? 5.830 -21.103 -1.797 1.00 87.75 183 LEU A CA 1
ATOM 1466 C C . LEU A 1 183 ? 7.040 -21.898 -2.307 1.00 87.75 183 LEU A C 1
ATOM 1468 O O . LEU A 1 183 ? 7.003 -22.398 -3.427 1.00 87.75 183 LEU A O 1
ATOM 1472 N N . VAL A 1 184 ? 8.077 -22.075 -1.486 1.00 87.94 184 VAL A N 1
ATOM 1473 C CA . VAL A 1 184 ? 9.254 -22.887 -1.840 1.00 87.94 184 VAL A CA 1
ATOM 1474 C C . VAL A 1 184 ? 8.850 -24.336 -2.116 1.00 87.94 184 VAL A C 1
ATOM 1476 O O . VAL A 1 184 ? 9.238 -24.895 -3.138 1.00 87.94 184 VAL A O 1
ATOM 1479 N N . GLN A 1 185 ? 8.025 -24.937 -1.257 1.00 90.62 185 GLN A N 1
ATOM 1480 C CA . GLN A 1 185 ? 7.506 -26.293 -1.454 1.00 90.62 185 GLN A CA 1
ATOM 1481 C C . GLN A 1 185 ? 6.693 -26.415 -2.748 1.00 90.62 185 GLN A C 1
ATOM 1483 O O . GLN A 1 185 ? 6.848 -27.396 -3.476 1.00 90.62 185 GLN A O 1
ATOM 1488 N N . PHE A 1 186 ? 5.858 -25.419 -3.064 1.00 91.94 186 PHE A N 1
ATOM 1489 C CA . PHE A 1 186 ? 5.119 -25.363 -4.325 1.00 91.94 186 PHE A CA 1
ATOM 1490 C C . PHE A 1 186 ? 6.062 -25.339 -5.537 1.00 91.94 186 PHE A C 1
ATOM 1492 O O . PHE A 1 186 ? 5.881 -26.129 -6.464 1.00 91.94 186 PHE A O 1
ATOM 1499 N N . LEU A 1 187 ? 7.095 -24.491 -5.513 1.00 89.62 187 LEU A N 1
ATOM 1500 C CA . LEU A 1 187 ? 8.073 -24.397 -6.602 1.00 89.62 187 LEU A CA 1
ATOM 1501 C C . LEU A 1 187 ? 8.860 -25.703 -6.770 1.00 89.62 187 LEU A C 1
ATOM 1503 O O . LEU A 1 187 ? 8.934 -26.232 -7.878 1.00 89.62 187 LEU A O 1
ATOM 1507 N N . ARG A 1 188 ? 9.356 -26.287 -5.673 1.00 90.75 188 ARG A N 1
ATOM 1508 C CA . ARG A 1 188 ? 10.056 -27.583 -5.688 1.00 90.75 188 ARG A CA 1
ATOM 1509 C C . ARG A 1 188 ? 9.181 -28.693 -6.261 1.00 90.75 188 ARG A C 1
ATOM 1511 O O . ARG A 1 188 ? 9.637 -29.444 -7.117 1.00 90.75 188 ARG A O 1
ATOM 1518 N N . ARG A 1 189 ? 7.903 -28.747 -5.869 1.00 94.06 189 ARG A N 1
ATOM 1519 C CA . ARG A 1 189 ? 6.932 -29.695 -6.431 1.00 94.06 189 ARG A CA 1
ATOM 1520 C C . ARG A 1 189 ? 6.760 -29.511 -7.937 1.00 94.06 189 ARG A C 1
ATOM 1522 O O . ARG A 1 189 ? 6.739 -30.506 -8.649 1.00 94.06 189 ARG A O 1
ATOM 1529 N N . SER A 1 190 ? 6.675 -28.272 -8.427 1.00 94.25 190 SER A N 1
ATOM 1530 C CA . SER A 1 190 ? 6.558 -28.006 -9.871 1.00 94.25 190 SER A CA 1
ATOM 1531 C C . SER A 1 190 ? 7.789 -28.434 -10.681 1.00 94.25 190 SER A C 1
ATOM 1533 O O . SER A 1 190 ? 7.681 -28.646 -11.882 1.00 94.25 190 SER A O 1
ATOM 1535 N N . GLN A 1 191 ? 8.934 -28.608 -10.015 1.00 95.25 191 GLN A N 1
ATOM 1536 C CA . GLN A 1 191 ? 10.204 -29.046 -10.601 1.00 95.25 191 GLN A CA 1
ATOM 1537 C C . GLN A 1 191 ? 10.533 -30.514 -10.281 1.00 95.25 191 GLN A C 1
ATOM 1539 O O . GLN A 1 191 ? 11.642 -30.964 -10.546 1.00 95.25 191 GLN A O 1
ATOM 1544 N N . SER A 1 192 ? 9.598 -31.266 -9.688 1.00 94.81 192 SER A N 1
ATOM 1545 C CA . SER A 1 192 ? 9.818 -32.648 -9.228 1.00 94.81 192 SER A CA 1
ATOM 1546 C C . SER A 1 192 ? 10.994 -32.813 -8.247 1.00 94.81 192 SER A C 1
ATOM 1548 O O . SER A 1 192 ? 11.604 -33.876 -8.171 1.00 94.81 192 SER A O 1
ATOM 1550 N N . LEU A 1 193 ? 11.312 -31.774 -7.466 1.00 93.56 193 LEU A N 1
ATOM 1551 C CA . LEU A 1 193 ? 12.351 -31.809 -6.433 1.00 93.56 193 LEU A CA 1
ATOM 1552 C C . LEU A 1 193 ? 11.794 -32.325 -5.086 1.00 93.56 193 LEU A C 1
ATOM 1554 O O . LEU A 1 193 ? 10.611 -32.114 -4.790 1.00 93.56 193 LEU A O 1
ATOM 1558 N N . PRO A 1 194 ? 12.633 -32.929 -4.214 1.00 92.50 194 PRO A N 1
ATOM 1559 C CA . PRO A 1 194 ? 12.217 -33.379 -2.880 1.00 92.50 194 PRO A CA 1
ATOM 1560 C C . PRO A 1 194 ? 11.607 -32.244 -2.047 1.00 92.50 194 PRO A C 1
ATOM 1562 O O . PRO A 1 194 ? 12.157 -31.148 -2.026 1.00 92.50 194 PRO A O 1
ATOM 1565 N N . GLN A 1 195 ? 10.500 -32.480 -1.336 1.00 91.31 195 GLN A N 1
ATOM 1566 C CA . GLN A 1 195 ? 9.758 -31.432 -0.602 1.00 91.31 195 GLN A CA 1
ATOM 1567 C C . GLN A 1 195 ? 10.270 -31.166 0.824 1.00 91.31 195 GLN A C 1
ATOM 1569 O O . GLN A 1 195 ? 9.632 -30.412 1.561 1.00 91.31 195 GLN A O 1
ATOM 1574 N N . ASP A 1 196 ? 11.401 -31.761 1.206 1.00 91.25 196 ASP A N 1
ATOM 1575 C CA . ASP A 1 196 ? 11.993 -31.583 2.530 1.00 91.25 196 ASP A CA 1
ATOM 1576 C C . ASP A 1 196 ? 12.593 -30.175 2.660 1.00 91.25 196 ASP A C 1
ATOM 1578 O O . ASP A 1 196 ? 13.707 -29.889 2.218 1.00 91.25 196 ASP A O 1
ATOM 1582 N N . VAL A 1 197 ? 11.772 -29.254 3.164 1.00 87.88 197 VAL A N 1
ATOM 1583 C CA . VAL A 1 197 ? 12.133 -27.867 3.456 1.00 87.88 197 VAL A CA 1
ATOM 1584 C C . VAL A 1 197 ? 11.975 -27.692 4.963 1.00 87.88 197 VAL A C 1
ATOM 1586 O O . VAL A 1 197 ? 10.860 -27.880 5.462 1.00 87.88 197 VAL A O 1
ATOM 1589 N N . PRO A 1 198 ? 13.041 -27.327 5.698 1.00 84.56 198 PRO A N 1
ATOM 1590 C CA . PRO A 1 198 ? 12.989 -27.242 7.150 1.00 84.56 198 PRO A CA 1
ATOM 1591 C C . PRO A 1 198 ? 11.957 -26.203 7.597 1.00 84.56 198 PRO A C 1
ATOM 1593 O O . PRO A 1 198 ? 11.965 -25.053 7.151 1.00 84.56 198 PRO A O 1
ATOM 1596 N N . ILE A 1 199 ? 11.060 -26.614 8.496 1.00 81.50 199 ILE A N 1
ATOM 1597 C CA . ILE A 1 199 ? 10.050 -25.734 9.090 1.00 81.50 199 ILE A CA 1
ATOM 1598 C C . ILE A 1 199 ? 10.649 -25.100 10.353 1.00 81.50 199 ILE A C 1
ATOM 1600 O O . ILE A 1 199 ? 11.143 -25.827 11.216 1.00 81.50 199 ILE A O 1
ATOM 1604 N N . PRO A 1 200 ? 10.610 -23.765 10.508 1.00 76.06 200 PRO A N 1
ATOM 1605 C CA . PRO A 1 200 ? 11.126 -23.108 11.694 1.00 76.06 200 PRO A CA 1
ATOM 1606 C C . PRO A 1 200 ? 10.309 -23.511 12.918 1.00 76.06 200 PRO A C 1
ATOM 1608 O O . PRO A 1 200 ? 9.075 -23.476 12.897 1.00 76.06 200 PRO A O 1
ATOM 1611 N N . ALA A 1 201 ? 11.006 -23.854 13.998 1.00 76.88 201 ALA A N 1
ATOM 1612 C CA . ALA A 1 201 ? 10.373 -24.146 15.272 1.00 76.88 201 ALA A CA 1
ATOM 1613 C C . ALA A 1 201 ? 9.681 -22.892 15.835 1.00 76.88 201 ALA A C 1
ATOM 1615 O O . ALA A 1 201 ? 10.230 -21.786 15.806 1.00 76.88 201 ALA A O 1
ATOM 1616 N N . LEU A 1 202 ? 8.481 -23.079 16.388 1.00 71.38 202 LEU A N 1
ATOM 1617 C CA . LEU A 1 202 ? 7.807 -22.071 17.203 1.00 71.38 202 LEU A CA 1
ATOM 1618 C C . LEU A 1 202 ? 8.596 -21.903 18.503 1.00 71.38 202 LEU A C 1
ATOM 1620 O O . LEU A 1 202 ? 8.491 -22.723 19.409 1.00 71.38 202 LEU A O 1
ATOM 1624 N N . THR A 1 203 ? 9.395 -20.846 18.608 1.00 67.62 203 THR A N 1
ATOM 1625 C CA . THR A 1 203 ? 10.028 -20.481 19.878 1.00 67.62 203 THR A CA 1
ATOM 1626 C C . THR A 1 203 ? 9.068 -19.586 20.654 1.00 67.62 203 THR A C 1
ATOM 1628 O O . THR A 1 203 ? 8.847 -18.430 20.293 1.00 67.62 203 THR A O 1
ATOM 1631 N N . GLN A 1 204 ? 8.443 -20.127 21.704 1.00 65.25 204 GLN A N 1
ATOM 1632 C CA . GLN A 1 204 ? 7.593 -19.335 22.594 1.00 65.25 204 GLN A CA 1
ATOM 1633 C C . GLN A 1 204 ? 8.436 -18.229 23.249 1.00 65.25 204 GLN A C 1
ATOM 1635 O O . GLN A 1 204 ? 9.428 -18.510 23.911 1.00 65.25 204 GLN A O 1
ATOM 1640 N N . GLY A 1 205 ? 8.048 -16.967 23.045 1.00 64.38 205 GLY A N 1
ATOM 1641 C CA . GLY A 1 205 ? 8.610 -15.819 23.765 1.00 64.38 205 GLY A CA 1
ATOM 1642 C C . GLY A 1 205 ? 9.896 -15.197 23.206 1.00 64.38 205 GLY A C 1
ATOM 1643 O O . GLY A 1 205 ? 10.336 -14.187 23.747 1.00 64.38 205 GLY A O 1
ATOM 1644 N N . ASN A 1 206 ? 10.482 -15.713 22.120 1.00 57.75 206 ASN A N 1
ATOM 1645 C CA . ASN A 1 206 ? 11.705 -15.123 21.562 1.00 57.75 206 ASN A CA 1
ATOM 1646 C C . ASN A 1 206 ? 11.418 -13.976 20.582 1.00 57.75 206 ASN A C 1
ATOM 1648 O O . ASN A 1 206 ? 10.607 -14.086 19.661 1.00 57.75 206 ASN A O 1
ATOM 1652 N N . PHE A 1 207 ? 12.127 -12.859 20.774 1.00 54.00 207 PHE A N 1
ATOM 1653 C CA . PHE A 1 207 ? 12.051 -11.690 19.901 1.00 54.00 207 PHE A CA 1
ATOM 1654 C C . PHE A 1 207 ? 12.554 -12.003 18.474 1.00 54.00 207 PHE A C 1
ATOM 1656 O O . PHE A 1 207 ? 13.523 -12.744 18.293 1.00 54.00 207 PHE A O 1
ATOM 1663 N N . PRO A 1 208 ? 11.960 -11.383 17.437 1.00 50.62 208 PRO A N 1
ATOM 1664 C CA . PRO A 1 208 ? 12.093 -11.799 16.035 1.00 50.62 208 PRO A CA 1
ATOM 1665 C C . PRO A 1 208 ? 13.469 -11.584 15.377 1.00 50.62 208 PRO A C 1
ATOM 1667 O O . PRO A 1 208 ? 13.646 -11.974 14.225 1.00 50.62 208 PRO A O 1
ATOM 1670 N N . LYS A 1 209 ? 14.465 -11.000 16.061 1.00 50.38 209 LYS A N 1
ATOM 1671 C CA . LYS A 1 209 ? 15.763 -10.672 15.436 1.00 50.38 209 LYS A CA 1
ATOM 1672 C C . LYS A 1 209 ? 16.572 -11.899 14.993 1.00 50.38 209 LYS A C 1
ATOM 1674 O O . LYS A 1 209 ? 17.275 -11.805 13.994 1.00 50.38 209 LYS A O 1
ATOM 1679 N N . LEU A 1 210 ? 16.457 -13.037 15.682 1.00 49.28 210 LEU A N 1
ATOM 1680 C CA . LEU A 1 210 ? 17.210 -14.252 15.330 1.00 49.28 210 LEU A CA 1
ATOM 1681 C C . LEU A 1 210 ? 16.515 -15.125 14.274 1.00 49.28 210 LEU A C 1
ATOM 1683 O O . LEU A 1 210 ? 17.191 -15.752 13.465 1.00 49.28 210 LEU A O 1
ATOM 1687 N N . LEU A 1 211 ? 15.178 -15.122 14.212 1.00 52.84 211 LEU A N 1
ATOM 1688 C CA . LEU A 1 211 ? 14.429 -15.995 13.295 1.00 52.84 211 LEU A CA 1
ATOM 1689 C C . LEU A 1 211 ? 14.634 -15.640 11.817 1.00 52.84 211 LEU A C 1
ATOM 1691 O O . LEU A 1 211 ? 14.672 -16.529 10.974 1.00 52.84 211 LEU A O 1
ATOM 1695 N N . VAL A 1 212 ? 14.789 -14.356 11.492 1.00 54.47 212 VAL A N 1
ATOM 1696 C CA . VAL A 1 212 ? 14.929 -13.902 10.099 1.00 54.47 212 VAL A CA 1
ATOM 1697 C C . VAL A 1 212 ? 16.243 -14.402 9.494 1.00 54.47 212 VAL A C 1
ATOM 1699 O O . VAL A 1 212 ? 16.235 -14.937 8.390 1.00 54.47 212 VAL A O 1
ATOM 1702 N N . ILE A 1 213 ? 17.356 -14.300 10.226 1.00 54.69 213 ILE A N 1
ATOM 1703 C CA . ILE A 1 213 ? 18.677 -14.705 9.725 1.00 54.69 213 ILE A CA 1
ATOM 1704 C C . ILE A 1 213 ? 18.757 -16.227 9.618 1.00 54.69 213 ILE A C 1
ATOM 1706 O O . ILE A 1 213 ? 19.116 -16.741 8.565 1.00 54.69 213 ILE A O 1
ATOM 1710 N N . THR A 1 214 ? 18.361 -16.965 10.656 1.00 56.03 214 THR A N 1
ATOM 1711 C CA . THR A 1 214 ? 18.498 -18.429 10.658 1.00 56.03 214 THR A CA 1
ATOM 1712 C C . THR A 1 214 ? 17.604 -19.112 9.619 1.00 56.03 214 THR A C 1
ATOM 1714 O O . THR A 1 214 ? 17.981 -20.155 9.093 1.00 56.03 214 THR A O 1
ATOM 1717 N N . VAL A 1 215 ? 16.444 -18.533 9.283 1.00 57.50 215 VAL A N 1
ATOM 1718 C CA . VAL A 1 215 ? 15.491 -19.143 8.337 1.00 57.50 215 VAL A CA 1
ATOM 1719 C C . VAL A 1 215 ? 15.719 -18.684 6.897 1.00 57.50 215 VAL A C 1
ATOM 1721 O O . VAL A 1 215 ? 15.558 -19.485 5.980 1.00 57.50 215 VAL A O 1
ATOM 1724 N N . LEU A 1 216 ? 16.101 -17.423 6.662 1.00 59.88 216 LEU A N 1
ATOM 1725 C CA . LEU A 1 216 ? 16.267 -16.921 5.292 1.00 59.88 216 LEU A CA 1
ATOM 1726 C C . LEU A 1 216 ? 17.634 -17.236 4.693 1.00 59.88 216 LEU A C 1
ATOM 1728 O O . LEU A 1 216 ? 17.693 -17.450 3.485 1.00 59.88 216 LEU A O 1
ATOM 1732 N N . LEU A 1 217 ? 18.710 -17.306 5.487 1.00 62.09 217 LEU A N 1
ATOM 1733 C CA . LEU A 1 217 ? 20.043 -17.597 4.942 1.00 62.09 217 LEU A CA 1
ATOM 1734 C C . LEU A 1 217 ? 20.081 -18.937 4.182 1.00 62.09 217 LEU A C 1
ATOM 1736 O O . LEU A 1 217 ? 20.541 -18.944 3.041 1.00 62.09 217 LEU A O 1
ATOM 1740 N N . PRO A 1 218 ? 19.544 -20.049 4.729 1.00 58.66 218 PRO A N 1
ATOM 1741 C CA . PRO A 1 218 ? 19.541 -21.326 4.023 1.00 58.66 218 PRO A CA 1
ATOM 1742 C C . PRO A 1 218 ? 18.697 -21.275 2.751 1.00 58.66 218 PRO A C 1
ATOM 1744 O O . PRO A 1 218 ? 19.107 -21.816 1.734 1.00 58.66 218 PRO A O 1
ATOM 1747 N N . VAL A 1 219 ? 17.544 -20.593 2.782 1.00 60.06 219 VAL A N 1
ATOM 1748 C CA . VAL A 1 219 ? 16.635 -20.489 1.627 1.00 60.06 219 VAL A CA 1
ATOM 1749 C C . VAL A 1 219 ? 17.270 -19.683 0.494 1.00 60.06 219 VAL A C 1
ATOM 1751 O O . VAL A 1 219 ? 17.185 -20.092 -0.661 1.00 60.06 219 VAL A O 1
ATOM 1754 N N . VAL A 1 220 ? 17.936 -18.570 0.812 1.00 64.94 220 VAL A N 1
ATOM 1755 C CA . VAL A 1 220 ? 18.639 -17.747 -0.183 1.00 64.94 220 VAL A CA 1
ATOM 1756 C C . VAL A 1 220 ? 19.808 -18.521 -0.791 1.00 64.94 220 VAL A C 1
ATOM 1758 O O . VAL A 1 220 ? 19.918 -18.572 -2.012 1.00 64.94 220 VAL A O 1
ATOM 1761 N N . VAL A 1 221 ? 20.619 -19.197 0.030 1.00 67.06 221 VAL A N 1
ATOM 1762 C CA . VAL A 1 221 ? 21.718 -20.051 -0.456 1.00 67.06 221 VAL A CA 1
ATOM 1763 C C . VAL A 1 221 ? 21.187 -21.187 -1.339 1.00 67.06 221 VAL A C 1
ATOM 1765 O O . VAL A 1 221 ? 21.761 -21.472 -2.386 1.00 67.06 221 VAL A O 1
ATOM 1768 N N . MET A 1 222 ? 20.049 -21.793 -0.981 1.00 61.53 222 MET A N 1
ATOM 1769 C CA . MET A 1 222 ? 19.426 -22.838 -1.798 1.00 61.53 222 MET A CA 1
ATOM 1770 C C . MET A 1 222 ? 18.930 -22.310 -3.148 1.00 61.53 222 MET A C 1
ATOM 1772 O O . MET A 1 222 ? 19.040 -23.017 -4.143 1.00 61.53 222 MET A O 1
ATOM 1776 N N . MET A 1 223 ? 18.389 -21.088 -3.198 1.00 61.25 223 MET A N 1
ATOM 1777 C CA . MET A 1 223 ? 17.922 -20.484 -4.450 1.00 61.25 223 MET A CA 1
ATOM 1778 C C . MET A 1 223 ? 19.067 -20.061 -5.373 1.00 61.25 223 MET A C 1
ATOM 1780 O O . MET A 1 223 ? 18.895 -20.108 -6.587 1.00 61.25 223 MET A O 1
ATOM 1784 N N . MET A 1 224 ? 20.232 -19.703 -4.827 1.00 68.94 224 MET A N 1
ATOM 1785 C CA . MET A 1 224 ? 21.411 -19.359 -5.631 1.00 68.94 224 MET A CA 1
ATOM 1786 C C . MET A 1 224 ? 22.046 -20.566 -6.331 1.00 68.94 224 MET A C 1
ATOM 1788 O O . MET A 1 224 ? 22.697 -20.380 -7.347 1.00 68.94 224 MET A O 1
ATOM 1792 N N . ASN A 1 225 ? 21.825 -21.790 -5.843 1.00 59.59 225 ASN A N 1
ATOM 1793 C CA . ASN A 1 225 ? 22.342 -23.012 -6.474 1.00 59.59 225 ASN A CA 1
ATOM 1794 C C . ASN A 1 225 ? 21.431 -23.580 -7.583 1.00 59.59 225 ASN A C 1
ATOM 1796 O O . ASN A 1 225 ? 21.732 -24.640 -8.126 1.00 59.59 225 ASN A O 1
ATOM 1800 N N . VAL A 1 226 ? 20.294 -22.937 -7.877 1.00 53.84 226 VAL A N 1
ATOM 1801 C CA . VAL A 1 226 ? 19.287 -23.421 -8.851 1.00 53.84 226 VAL A CA 1
ATOM 1802 C C . VAL A 1 226 ? 19.254 -22.565 -10.132 1.00 53.84 226 VAL A C 1
ATOM 1804 O O . VAL A 1 226 ? 18.526 -22.895 -11.065 1.00 53.84 226 VAL A O 1
ATOM 1807 N N . ILE A 1 227 ? 20.044 -21.490 -10.199 1.00 48.12 227 ILE A N 1
ATOM 1808 C CA . ILE A 1 227 ? 20.203 -20.619 -11.378 1.00 48.12 227 ILE A CA 1
ATOM 1809 C C . ILE A 1 227 ? 21.595 -20.848 -11.958 1.00 48.12 227 ILE A C 1
ATOM 1811 O O . ILE A 1 227 ? 21.688 -20.969 -13.198 1.00 48.12 227 ILE A O 1
#

Foldseek 3Di:
DDDDPPPDDPPPPPPPPPPPPVPPDPFDDLLLLLVLLVLLVVLLVLVCVVVVNDDDQDAFDQDPDADLLLLQVLLLLLLVLLQCCCVPPVVPDGDDRDDRDPDDGGVVNSNVSSNVSSVSSNVSRPDPPVPPPPPSVVDDDRDDSSSSNRSSVSVSVSSCSVSVPPDQDPVNVLVVLVVVLVVVLVVCVVVVHDSPQDRDDPDPPDDCPPVCCVRVVVVVVVVVVVD

Sequence (227 aa):
MRYMYVFTVYILFSSVSSSLLAAVTAEKTPNDVYFEVQLLADDLRALRRQNKIRTPWPRIKIESGREPRHVFQKVLEVLGEINSYRLNIVKTGGITVLRFPGRDITPNKVFSVVVRLRQELALLLAKRKNSRIKKKSSIQGNKTSNHVYAALSEVSIAIEETLGLRGVTPSEVYTRSLQVIRLVQFLRRSQSLPQDVPIPALTQGNFPKLLVITVLLPVVVMMMNVI

Organism: NCBI:txid652676

Radius of gyration: 24.99 Å; chains: 1; bounding box: 90×56×59 Å